Protein AF-A0A3D0M4J5-F1 (afdb_monomer_lite)

Structure (mmCIF, N/CA/C/O backbone):
data_AF-A0A3D0M4J5-F1
#
_entry.id   AF-A0A3D0M4J5-F1
#
loop_
_atom_site.group_PDB
_atom_site.id
_atom_site.type_symbol
_atom_site.label_atom_id
_atom_site.label_alt_id
_atom_site.label_comp_id
_atom_site.label_asym_id
_atom_site.label_entity_id
_atom_site.label_seq_id
_atom_site.pdbx_PDB_ins_code
_atom_site.Cartn_x
_atom_site.Cartn_y
_atom_site.Cartn_z
_atom_site.occupancy
_atom_site.B_iso_or_equiv
_atom_site.auth_seq_id
_atom_site.auth_comp_id
_atom_site.auth_asym_id
_atom_site.auth_atom_id
_atom_site.pdbx_PDB_model_num
ATOM 1 N N . MET A 1 1 ? -31.780 3.449 54.645 1.00 70.44 1 MET A N 1
ATOM 2 C CA . MET A 1 1 ? -31.124 2.351 53.898 1.00 70.44 1 MET A CA 1
ATOM 3 C C . MET A 1 1 ? -30.909 2.710 52.427 1.00 70.44 1 MET A C 1
ATOM 5 O O . MET A 1 1 ? -29.808 2.503 51.944 1.00 70.44 1 MET A O 1
ATOM 9 N N . GLU A 1 2 ? -31.860 3.344 51.733 1.00 70.56 2 GLU A N 1
ATOM 10 C CA . GLU A 1 2 ? -31.690 3.772 50.323 1.00 70.56 2 GLU A CA 1
ATOM 11 C C . GLU A 1 2 ? -30.454 4.658 50.070 1.00 70.56 2 GLU A C 1
ATOM 13 O O . GLU A 1 2 ? -29.661 4.387 49.168 1.00 70.56 2 GLU A O 1
ATOM 18 N N . GLN A 1 3 ? -30.214 5.666 50.918 1.00 73.19 3 GLN A N 1
ATOM 19 C CA . GLN A 1 3 ? -29.005 6.500 50.831 1.00 73.19 3 GLN A CA 1
ATOM 20 C C . GLN A 1 3 ? -27.707 5.705 51.060 1.00 73.19 3 GLN A C 1
ATOM 22 O O . GLN A 1 3 ? -26.684 6.017 50.458 1.00 73.19 3 GLN A O 1
ATOM 27 N N . GLN A 1 4 ? -27.738 4.652 51.885 1.00 70.56 4 GLN A N 1
ATOM 28 C CA . GLN A 1 4 ? -26.578 3.785 52.123 1.00 70.56 4 GLN A CA 1
ATOM 29 C C . GLN A 1 4 ? -26.314 2.854 50.932 1.00 70.56 4 GLN A C 1
ATOM 31 O O . GLN A 1 4 ? -25.158 2.652 50.578 1.00 70.56 4 GLN A O 1
ATOM 36 N N . ILE A 1 5 ? -27.359 2.346 50.268 1.00 69.56 5 ILE A N 1
ATOM 37 C CA . ILE A 1 5 ? -27.236 1.565 49.024 1.00 69.56 5 ILE A CA 1
ATOM 38 C C . ILE A 1 5 ? -26.614 2.427 47.914 1.00 69.56 5 ILE A C 1
ATOM 40 O O . ILE A 1 5 ? -25.693 1.985 47.227 1.00 69.56 5 ILE A O 1
ATOM 44 N N . SER A 1 6 ? -27.067 3.678 47.781 1.00 67.25 6 SER A N 1
ATOM 45 C CA . SER A 1 6 ? -26.496 4.659 46.848 1.00 67.25 6 SER A CA 1
ATOM 46 C C . SER A 1 6 ? -25.023 4.967 47.153 1.00 67.25 6 SER A C 1
ATOM 48 O O . SER A 1 6 ? -24.182 4.924 46.257 1.00 67.25 6 SER A O 1
ATOM 50 N N . ALA A 1 7 ? -24.677 5.199 48.424 1.00 68.25 7 ALA A N 1
ATOM 51 C CA . ALA A 1 7 ? -23.302 5.483 48.839 1.00 68.25 7 ALA A CA 1
ATOM 52 C C . ALA A 1 7 ? -22.344 4.301 48.606 1.00 68.25 7 ALA A C 1
ATOM 54 O O . ALA A 1 7 ? -21.199 4.510 48.215 1.00 68.25 7 ALA A O 1
ATOM 55 N N . VAL A 1 8 ? -22.812 3.065 48.808 1.00 69.88 8 VAL A N 1
ATOM 56 C CA . VAL A 1 8 ? -22.036 1.846 48.532 1.00 69.88 8 VAL A CA 1
ATOM 57 C C . VAL A 1 8 ? -21.780 1.699 47.027 1.00 69.88 8 VAL A C 1
ATOM 59 O O . VAL A 1 8 ? -20.654 1.417 46.633 1.00 69.88 8 VAL A O 1
ATOM 62 N N . ARG A 1 9 ? -22.779 1.969 46.174 1.00 67.69 9 ARG A N 1
ATOM 63 C CA . ARG A 1 9 ? -22.641 1.897 44.705 1.00 67.69 9 ARG A CA 1
ATOM 64 C C . ARG A 1 9 ? -21.803 3.025 44.094 1.00 67.69 9 ARG A C 1
ATOM 66 O O . ARG A 1 9 ? -21.153 2.805 43.081 1.00 67.69 9 ARG A O 1
ATOM 73 N N . ASN A 1 10 ? -21.771 4.205 44.708 1.00 63.09 10 ASN A N 1
ATOM 74 C CA . ASN A 1 10 ? -20.978 5.353 44.245 1.00 63.09 10 ASN A CA 1
ATOM 75 C C . ASN A 1 10 ? -19.526 5.340 44.764 1.00 63.09 10 ASN A C 1
ATOM 77 O O . ASN A 1 10 ? -18.916 6.395 44.934 1.00 63.09 10 ASN A O 1
ATOM 81 N N . GLY A 1 11 ? -18.971 4.160 45.060 1.00 72.19 11 GLY A N 1
ATOM 82 C CA . GLY A 1 11 ? -17.676 4.015 45.716 1.00 72.19 11 GLY A CA 1
ATOM 83 C C . GLY A 1 11 ? -16.543 4.722 44.965 1.00 72.19 11 GLY A C 1
ATOM 84 O O . GLY A 1 11 ? -16.129 4.285 43.893 1.00 72.19 11 GLY A O 1
ATOM 85 N N . GLN A 1 12 ? -15.988 5.775 45.573 1.00 78.25 12 GLN A N 1
ATOM 86 C CA . GLN A 1 12 ? -14.838 6.533 45.060 1.00 78.25 12 GLN A CA 1
ATOM 87 C C . GLN A 1 12 ? -13.644 5.621 44.714 1.00 78.25 12 GLN A C 1
ATOM 89 O O . GLN A 1 12 ? -12.984 5.826 43.702 1.00 78.25 12 GLN A O 1
ATOM 94 N N . ALA A 1 13 ? -13.452 4.540 45.478 1.00 81.56 13 ALA A N 1
ATOM 95 C CA . ALA A 1 13 ? -12.432 3.524 45.219 1.00 81.56 13 ALA A CA 1
ATOM 96 C C . ALA A 1 13 ? -12.616 2.784 43.878 1.00 81.56 13 ALA A C 1
ATOM 98 O O . ALA A 1 13 ? -11.633 2.462 43.214 1.00 81.56 13 ALA A O 1
ATOM 99 N N . GLU A 1 14 ? -13.856 2.523 43.449 1.00 85.38 14 GLU A N 1
ATOM 100 C CA . GLU A 1 14 ? -14.119 1.888 42.154 1.00 85.38 14 GLU A CA 1
ATOM 101 C C . GLU A 1 14 ? -13.809 2.853 41.002 1.00 85.38 14 GLU A C 1
ATOM 103 O O . GLU A 1 14 ? -13.177 2.476 40.013 1.00 85.38 14 GLU A O 1
ATOM 108 N N . ALA A 1 15 ? -14.209 4.119 41.155 1.00 86.19 15 ALA A N 1
ATOM 109 C CA . ALA A 1 15 ? -13.909 5.174 40.193 1.00 86.19 15 ALA A CA 1
ATOM 110 C C . ALA A 1 15 ? -12.394 5.404 40.049 1.00 86.19 15 ALA A C 1
ATOM 112 O O . ALA A 1 15 ? -11.898 5.521 38.927 1.00 86.19 15 ALA A O 1
ATOM 113 N N . ASP A 1 16 ? -11.649 5.392 41.157 1.00 88.50 16 ASP A N 1
ATOM 114 C CA . ASP A 1 16 ? -10.190 5.524 41.157 1.00 88.50 16 ASP A CA 1
ATOM 115 C C . ASP A 1 16 ? -9.499 4.355 40.443 1.00 88.50 16 ASP A C 1
ATOM 117 O O . ASP A 1 16 ? -8.592 4.579 39.641 1.00 88.50 16 ASP A O 1
ATOM 121 N N . LEU A 1 17 ? -9.946 3.114 40.659 1.00 91.81 17 LEU A N 1
ATOM 122 C CA . LEU A 1 17 ? -9.403 1.942 39.959 1.00 91.81 17 LEU A CA 1
ATOM 123 C C . LEU A 1 17 ? -9.722 1.965 38.461 1.00 91.81 17 LEU A C 1
ATOM 125 O O . LEU A 1 17 ? -8.854 1.663 37.643 1.00 91.81 17 LEU A O 1
ATOM 129 N N . ARG A 1 18 ? -10.938 2.375 38.076 1.00 91.62 18 ARG A N 1
ATOM 130 C CA . ARG A 1 18 ? -11.301 2.582 36.663 1.00 91.62 18 ARG A CA 1
ATOM 131 C C . ARG A 1 18 ? -10.425 3.657 36.017 1.00 91.62 18 ARG A C 1
ATOM 133 O O . ARG A 1 18 ? -9.980 3.474 34.887 1.00 91.62 18 ARG A O 1
ATOM 140 N N . ARG A 1 19 ? -10.130 4.746 36.736 1.00 94.25 19 ARG A N 1
ATOM 141 C CA . ARG A 1 19 ? -9.206 5.790 36.273 1.00 94.25 19 ARG A CA 1
ATOM 142 C C . ARG A 1 19 ? -7.787 5.248 36.090 1.00 94.25 19 ARG A C 1
ATOM 144 O O . ARG A 1 19 ? -7.207 5.466 35.033 1.00 94.25 19 ARG A O 1
ATOM 151 N N . GLN A 1 20 ? -7.267 4.489 37.056 1.00 95.19 20 GLN A N 1
ATOM 152 C CA . GLN A 1 20 ? -5.948 3.850 36.953 1.00 95.19 20 GLN A CA 1
ATOM 153 C C . GLN A 1 20 ? -5.857 2.876 35.769 1.00 95.19 20 GLN A C 1
ATOM 155 O O . GLN A 1 20 ? -4.845 2.854 35.075 1.00 95.19 20 GLN A O 1
ATOM 160 N N . ILE A 1 21 ? -6.912 2.098 35.498 1.00 96.00 21 ILE A N 1
ATOM 161 C CA . ILE A 1 21 ? -6.985 1.231 34.311 1.00 96.00 21 ILE A CA 1
ATOM 162 C C . ILE A 1 21 ? -6.838 2.061 33.034 1.00 96.00 21 ILE A C 1
ATOM 164 O O . ILE A 1 21 ? -5.998 1.733 32.198 1.00 96.00 21 ILE A O 1
ATOM 168 N N . SER A 1 22 ? -7.604 3.147 32.903 1.00 95.81 22 SER A N 1
ATOM 169 C CA . SER A 1 22 ? -7.523 4.042 31.744 1.00 95.81 22 SER A CA 1
ATOM 170 C C . SER A 1 22 ? -6.139 4.684 31.599 1.00 95.81 22 SER A C 1
ATOM 172 O O . SER A 1 22 ? -5.614 4.765 30.491 1.00 95.81 22 SER A O 1
ATOM 174 N N . GLU A 1 23 ? -5.517 5.102 32.705 1.00 96.75 23 GLU A N 1
ATOM 175 C CA . GLU A 1 23 ? -4.159 5.662 32.714 1.00 96.75 23 GLU A CA 1
ATOM 176 C C . GLU A 1 23 ? -3.111 4.632 32.258 1.00 96.75 23 GLU A C 1
ATOM 178 O O . GLU A 1 23 ? -2.263 4.947 31.425 1.00 96.75 23 GLU A O 1
ATOM 183 N N . ILE A 1 24 ? -3.183 3.385 32.736 1.00 96.31 24 ILE A N 1
ATOM 184 C CA . ILE A 1 24 ? -2.268 2.313 32.308 1.00 96.31 24 ILE A CA 1
ATOM 185 C C . ILE A 1 24 ? -2.499 1.954 30.834 1.00 96.31 24 ILE A C 1
ATOM 187 O O . ILE A 1 24 ? -1.541 1.728 30.098 1.00 96.31 24 ILE A O 1
ATOM 191 N N . GLN A 1 25 ? -3.750 1.926 30.370 1.00 96.25 25 GLN A N 1
ATOM 192 C CA . GLN A 1 25 ? -4.063 1.694 28.956 1.00 96.25 25 GLN A CA 1
ATOM 193 C C . GLN A 1 25 ? -3.489 2.794 28.057 1.00 96.25 25 GLN A C 1
ATOM 195 O O . GLN A 1 25 ? -2.938 2.484 27.000 1.00 96.25 25 GLN A O 1
ATOM 200 N N . ALA A 1 26 ? -3.560 4.057 28.490 1.00 96.62 26 ALA A N 1
ATOM 201 C CA . ALA A 1 26 ? -2.911 5.165 27.798 1.00 96.62 26 ALA A CA 1
ATOM 202 C C . ALA A 1 26 ? -1.383 4.989 27.767 1.00 96.62 26 ALA A C 1
ATOM 204 O O . ALA A 1 26 ? -0.787 5.084 26.700 1.00 96.62 26 ALA A O 1
ATOM 205 N N . GLN A 1 27 ? -0.760 4.607 28.888 1.00 96.69 27 GLN A N 1
ATOM 206 C CA . GLN A 1 27 ? 0.680 4.311 28.937 1.00 96.69 27 GLN A CA 1
ATOM 207 C C . GLN A 1 27 ? 1.086 3.181 27.980 1.00 96.69 27 GLN A C 1
ATOM 209 O O . GLN A 1 27 ? 2.114 3.281 27.317 1.00 96.69 27 GLN A O 1
ATOM 214 N N . ILE A 1 28 ? 0.285 2.114 27.876 1.00 95.75 28 ILE A N 1
ATOM 215 C CA . ILE A 1 28 ? 0.520 1.024 26.914 1.00 95.75 28 ILE A CA 1
ATOM 216 C C . ILE A 1 28 ? 0.442 1.549 25.476 1.00 95.75 28 ILE A C 1
ATOM 218 O O . ILE A 1 28 ? 1.273 1.181 24.644 1.00 95.75 28 ILE A O 1
ATOM 222 N N . ALA A 1 29 ? -0.541 2.401 25.172 1.00 94.44 29 ALA A N 1
ATOM 223 C CA . ALA A 1 29 ? -0.691 2.996 23.849 1.00 94.44 29 ALA A CA 1
ATOM 224 C C . ALA A 1 29 ? 0.493 3.911 23.492 1.00 94.44 29 ALA A C 1
ATOM 226 O O . ALA A 1 29 ? 1.045 3.787 22.396 1.00 94.44 29 ALA A O 1
ATOM 227 N N . ASP A 1 30 ? 0.924 4.762 24.424 1.00 96.00 30 ASP A N 1
ATOM 228 C CA . ASP A 1 30 ? 2.064 5.666 24.248 1.00 96.00 30 ASP A CA 1
ATOM 229 C C . ASP A 1 30 ? 3.373 4.889 24.063 1.00 96.00 30 ASP A C 1
ATOM 231 O O . ASP A 1 30 ? 4.108 5.136 23.104 1.00 96.00 30 ASP A O 1
ATOM 235 N N . ALA A 1 31 ? 3.630 3.884 24.907 1.00 94.62 31 ALA A N 1
ATOM 236 C CA . ALA A 1 31 ? 4.805 3.020 24.795 1.00 94.62 31 ALA A CA 1
ATOM 237 C C . ALA A 1 31 ? 4.826 2.262 23.457 1.00 94.62 31 ALA A C 1
ATOM 239 O O . ALA A 1 31 ? 5.860 2.181 22.792 1.00 94.62 31 ALA A O 1
ATOM 240 N N . ARG A 1 32 ? 3.669 1.771 22.991 1.00 93.94 32 ARG A N 1
ATOM 241 C CA . ARG A 1 32 ? 3.544 1.133 21.672 1.00 93.94 32 ARG A CA 1
ATOM 242 C C . ARG A 1 32 ? 3.849 2.107 20.534 1.00 93.94 32 ARG A C 1
ATOM 244 O O . ARG A 1 32 ? 4.535 1.737 19.574 1.00 93.94 32 ARG A O 1
ATOM 251 N N . ALA A 1 33 ? 3.329 3.330 20.616 1.00 91.81 33 ALA A N 1
ATOM 252 C CA . ALA A 1 33 ? 3.568 4.364 19.618 1.00 91.81 33 ALA A CA 1
ATOM 253 C C . ALA A 1 33 ? 5.052 4.752 19.573 1.00 91.81 33 ALA A C 1
ATOM 255 O O . ALA A 1 33 ? 5.632 4.844 18.489 1.00 91.81 33 ALA A O 1
ATOM 256 N N . GLU A 1 34 ? 5.694 4.907 20.730 1.00 91.44 34 GLU A N 1
ATOM 257 C CA . GLU A 1 34 ? 7.121 5.200 20.821 1.00 91.44 34 GLU A CA 1
ATOM 258 C C . GLU A 1 34 ? 7.985 4.042 20.304 1.00 91.44 34 GLU A C 1
ATOM 260 O O . GLU A 1 34 ? 8.905 4.276 19.516 1.00 91.44 34 GLU A O 1
ATOM 265 N N . TYR A 1 35 ? 7.661 2.799 20.668 1.00 89.94 35 TYR A N 1
ATOM 266 C CA . TYR A 1 35 ? 8.334 1.602 20.163 1.00 89.94 35 TYR A CA 1
ATOM 267 C C . TYR A 1 35 ? 8.294 1.544 18.634 1.00 89.94 35 TYR A C 1
ATOM 269 O O . TYR A 1 35 ? 9.331 1.421 17.980 1.00 89.94 35 TYR A O 1
ATOM 277 N N . THR A 1 36 ? 7.100 1.736 18.065 1.00 87.00 36 THR A N 1
ATOM 278 C CA . THR A 1 36 ? 6.882 1.760 16.612 1.00 87.00 36 THR A CA 1
ATOM 279 C C . THR A 1 36 ? 7.628 2.924 15.959 1.00 87.00 36 THR A C 1
ATOM 281 O O . THR A 1 36 ? 8.231 2.787 14.896 1.00 87.00 36 THR A O 1
ATOM 284 N N . ARG A 1 37 ? 7.637 4.100 16.593 1.00 85.81 37 ARG A N 1
ATOM 285 C CA . ARG A 1 37 ? 8.374 5.254 16.078 1.00 85.81 37 ARG A CA 1
ATOM 286 C C . ARG A 1 37 ? 9.872 4.980 16.055 1.00 85.81 37 ARG A C 1
ATOM 288 O O . ARG A 1 37 ? 10.503 5.277 15.046 1.00 85.81 37 ARG A O 1
ATOM 295 N N . ARG A 1 38 ? 10.446 4.415 17.119 1.00 83.69 38 ARG A N 1
ATOM 296 C CA . ARG A 1 38 ? 11.878 4.079 17.187 1.00 83.69 38 ARG A CA 1
ATOM 297 C C . ARG A 1 38 ? 12.248 3.027 16.142 1.00 83.69 38 ARG A C 1
ATOM 299 O O . ARG A 1 38 ? 13.237 3.217 15.438 1.00 83.69 38 ARG A O 1
ATOM 306 N N . SER A 1 39 ? 11.424 1.988 15.975 1.00 79.94 39 SER A N 1
ATOM 307 C CA . SER A 1 39 ? 11.645 0.963 14.949 1.00 79.94 39 SER A CA 1
ATOM 308 C C . SER A 1 39 ? 11.608 1.526 13.533 1.00 79.94 39 SER A C 1
ATOM 310 O O . SER A 1 39 ? 12.477 1.230 12.720 1.00 79.94 39 SER A O 1
ATOM 312 N N . THR A 1 40 ? 10.621 2.371 13.240 1.00 79.00 40 THR A N 1
ATOM 313 C CA . THR A 1 40 ? 10.422 2.914 11.893 1.00 79.00 40 THR A CA 1
ATOM 314 C C . THR A 1 40 ? 11.427 4.025 11.588 1.00 79.00 40 THR A C 1
ATOM 316 O O . THR A 1 40 ? 11.971 4.077 10.492 1.00 79.00 40 THR A O 1
ATOM 319 N N . THR A 1 41 ? 11.769 4.868 12.570 1.00 79.19 41 THR A N 1
ATOM 320 C CA . THR A 1 41 ? 12.759 5.949 12.398 1.00 79.19 41 THR A CA 1
ATOM 321 C C . THR A 1 41 ? 14.140 5.401 12.043 1.00 79.19 41 THR A C 1
ATOM 323 O O . THR A 1 41 ? 14.816 5.997 11.208 1.00 79.19 41 THR A O 1
ATOM 326 N N . GLY A 1 42 ? 14.533 4.252 12.609 1.00 75.38 42 GLY A N 1
ATOM 327 C CA . GLY A 1 42 ? 15.786 3.580 12.250 1.00 75.38 42 GLY A CA 1
ATOM 328 C C . GLY A 1 42 ? 15.842 3.139 10.783 1.00 75.38 42 GLY A C 1
ATOM 329 O O . GLY A 1 42 ? 16.897 3.215 10.161 1.00 75.38 42 GLY A O 1
ATOM 330 N N . ASN A 1 43 ? 14.696 2.766 10.206 1.00 86.56 43 ASN A N 1
ATOM 331 C CA . ASN A 1 43 ? 14.607 2.284 8.827 1.00 86.56 43 ASN A CA 1
ATOM 332 C C . ASN A 1 43 ? 14.286 3.389 7.809 1.00 86.56 43 ASN A C 1
ATOM 334 O O . ASN A 1 43 ? 14.550 3.201 6.628 1.00 86.56 43 ASN A O 1
ATOM 338 N N . ASN A 1 44 ? 13.757 4.547 8.225 1.00 86.19 44 ASN A N 1
ATOM 339 C CA . ASN A 1 44 ? 13.339 5.618 7.308 1.00 86.19 44 ASN A CA 1
ATOM 340 C C . ASN A 1 44 ? 14.460 6.087 6.368 1.00 86.19 44 ASN A C 1
ATOM 342 O O . ASN A 1 44 ? 14.218 6.295 5.181 1.00 86.19 44 ASN A O 1
ATOM 346 N N . GLY A 1 45 ? 15.682 6.254 6.886 1.00 87.94 45 GLY A N 1
ATOM 347 C CA . GLY A 1 45 ? 16.834 6.643 6.065 1.00 87.94 45 GLY A CA 1
ATOM 348 C C . GLY A 1 45 ? 17.206 5.565 5.045 1.00 87.94 45 GLY A C 1
ATOM 349 O O . GLY A 1 45 ? 17.420 5.870 3.874 1.00 87.94 45 GLY A O 1
ATOM 350 N N . ILE A 1 46 ? 17.194 4.304 5.485 1.00 90.06 46 ILE A N 1
ATOM 351 C CA . ILE A 1 46 ? 17.483 3.126 4.659 1.00 90.06 46 ILE A CA 1
ATOM 352 C C . ILE A 1 46 ? 16.433 2.982 3.549 1.00 90.06 46 ILE A C 1
ATOM 354 O O . ILE A 1 46 ? 16.786 2.773 2.394 1.00 90.06 46 ILE A O 1
ATOM 358 N N . GLU A 1 47 ? 15.148 3.155 3.863 1.00 90.62 47 GLU A N 1
ATOM 359 C CA . GLU A 1 47 ? 14.055 3.087 2.885 1.00 90.62 47 GLU A CA 1
ATOM 360 C C . GLU A 1 47 ? 14.093 4.242 1.877 1.00 90.62 47 GLU A C 1
ATOM 362 O O . GLU A 1 47 ? 13.847 4.030 0.689 1.00 90.62 47 GLU A O 1
ATOM 367 N N . ALA A 1 48 ? 14.445 5.458 2.309 1.00 92.81 48 ALA A N 1
ATOM 368 C CA . ALA A 1 48 ? 14.606 6.599 1.408 1.00 92.81 48 ALA A CA 1
ATOM 369 C C . ALA A 1 48 ? 15.772 6.393 0.422 1.00 92.81 48 ALA A C 1
ATOM 371 O O . ALA A 1 48 ? 15.644 6.658 -0.780 1.00 92.81 48 ALA A O 1
ATOM 372 N N . GLU A 1 49 ? 16.902 5.873 0.904 1.00 94.31 49 GLU A N 1
ATOM 373 C CA . GLU A 1 49 ? 18.034 5.526 0.046 1.00 94.31 49 GLU A CA 1
ATOM 374 C C . GLU A 1 49 ? 17.694 4.335 -0.871 1.00 94.31 49 GLU A C 1
ATOM 376 O O . GLU A 1 49 ? 17.975 4.385 -2.071 1.00 94.31 49 GLU A O 1
ATOM 381 N N . ALA A 1 50 ? 16.984 3.319 -0.370 1.00 95.12 50 ALA A N 1
ATOM 382 C CA . ALA A 1 50 ? 16.511 2.191 -1.171 1.00 95.12 50 ALA A CA 1
ATOM 383 C C . ALA A 1 50 ? 15.545 2.638 -2.278 1.00 95.12 50 ALA A C 1
ATOM 385 O O . ALA A 1 50 ? 15.640 2.160 -3.407 1.00 95.12 50 ALA A O 1
ATOM 386 N N . ALA A 1 51 ? 14.643 3.584 -1.999 1.00 95.62 51 ALA A N 1
ATOM 387 C CA . ALA A 1 51 ? 13.767 4.180 -3.006 1.00 95.62 51 ALA A CA 1
ATOM 388 C C . ALA A 1 51 ? 14.564 4.909 -4.100 1.00 95.62 51 ALA A C 1
ATOM 390 O O . ALA A 1 51 ? 14.272 4.751 -5.286 1.00 95.62 51 ALA A O 1
ATOM 391 N N . THR A 1 52 ? 15.616 5.637 -3.715 1.00 96.94 52 THR A N 1
ATOM 392 C CA . THR A 1 52 ? 16.517 6.312 -4.661 1.00 96.94 52 THR A CA 1
ATOM 393 C C . THR A 1 52 ? 17.257 5.304 -5.544 1.00 96.94 52 THR A C 1
ATOM 395 O O . THR A 1 52 ? 17.300 5.466 -6.764 1.00 96.94 52 THR A O 1
ATOM 398 N N . LEU A 1 53 ? 17.787 4.224 -4.959 1.00 97.25 53 LEU A N 1
ATOM 399 C CA . LEU A 1 53 ? 18.442 3.149 -5.711 1.00 97.25 53 LEU A CA 1
ATOM 400 C C . LEU A 1 53 ? 17.468 2.437 -6.657 1.00 97.25 53 LEU A C 1
ATOM 402 O O . LEU A 1 53 ? 17.825 2.175 -7.801 1.00 97.25 53 LEU A O 1
ATOM 406 N N . ARG A 1 54 ? 16.227 2.170 -6.230 1.00 97.44 54 ARG A N 1
ATOM 407 C CA . ARG A 1 54 ? 15.182 1.579 -7.088 1.00 97.44 54 ARG A CA 1
ATOM 408 C C . ARG A 1 54 ? 14.873 2.466 -8.297 1.00 97.44 54 ARG A C 1
ATOM 410 O O . ARG A 1 54 ? 14.768 1.945 -9.405 1.00 97.44 54 ARG A O 1
ATOM 417 N N . ALA A 1 55 ? 14.775 3.783 -8.105 1.00 97.50 55 ALA A N 1
ATOM 418 C CA . ALA A 1 55 ? 14.580 4.729 -9.204 1.00 97.50 55 ALA A CA 1
ATOM 419 C C . ALA A 1 55 ? 15.759 4.693 -10.192 1.00 97.50 55 ALA A C 1
ATOM 421 O O . ALA A 1 55 ? 15.549 4.531 -11.391 1.00 97.50 55 ALA A O 1
ATOM 422 N N . GLN A 1 56 ? 16.997 4.724 -9.686 1.00 97.31 56 GLN A N 1
ATOM 423 C CA . GLN A 1 56 ? 18.193 4.606 -10.525 1.00 97.31 56 GLN A CA 1
ATOM 424 C C . GLN A 1 56 ? 18.226 3.279 -11.295 1.00 97.31 56 GLN A C 1
ATOM 426 O O . GLN A 1 56 ? 18.481 3.277 -12.495 1.00 97.31 56 GLN A O 1
ATOM 431 N N . ILE A 1 57 ? 17.932 2.149 -10.646 1.00 98.12 57 ILE A N 1
ATOM 432 C CA . ILE A 1 57 ? 17.862 0.837 -11.310 1.00 98.12 57 ILE A CA 1
ATOM 433 C C . ILE A 1 57 ? 16.843 0.871 -12.450 1.00 98.12 57 ILE A C 1
ATOM 435 O O . ILE A 1 57 ? 17.146 0.391 -13.539 1.00 98.12 57 ILE A O 1
ATOM 439 N N . ASN A 1 58 ? 15.667 1.458 -12.225 1.00 97.62 58 ASN A N 1
ATOM 440 C CA . ASN A 1 58 ? 14.629 1.560 -13.246 1.00 97.62 58 ASN A CA 1
ATOM 441 C C . ASN A 1 58 ? 15.066 2.414 -14.449 1.00 97.62 58 ASN A C 1
ATOM 443 O O . ASN A 1 58 ? 14.830 2.026 -15.596 1.00 97.62 58 ASN A O 1
ATOM 447 N N . ASP A 1 59 ? 15.748 3.534 -14.206 1.00 95.75 59 ASP A N 1
ATOM 448 C CA . ASP A 1 59 ? 16.273 4.402 -15.265 1.00 95.75 59 ASP A CA 1
ATOM 449 C C . ASP A 1 59 ? 17.348 3.687 -16.097 1.00 95.75 59 ASP A C 1
ATOM 451 O O . ASP A 1 59 ? 17.305 3.699 -17.331 1.00 95.75 59 ASP A O 1
ATOM 455 N N . TYR A 1 60 ? 18.290 3.003 -15.436 1.00 96.12 60 TYR A N 1
ATOM 456 C CA . TYR A 1 60 ? 19.323 2.218 -16.115 1.00 96.12 60 TYR A CA 1
ATOM 457 C C . TYR A 1 60 ? 18.727 1.037 -16.887 1.00 96.12 60 TYR A C 1
ATOM 459 O O . TYR A 1 60 ? 19.120 0.816 -18.032 1.00 96.12 60 TYR A O 1
ATOM 467 N N . ALA A 1 61 ? 17.763 0.318 -16.304 1.00 97.19 61 ALA A N 1
ATOM 468 C CA . ALA A 1 61 ? 17.078 -0.799 -16.951 1.00 97.19 61 ALA A CA 1
ATOM 469 C C . ALA A 1 61 ? 16.354 -0.336 -18.218 1.00 97.19 61 ALA A C 1
ATOM 471 O O . ALA A 1 61 ? 16.555 -0.903 -19.290 1.00 97.19 61 ALA A O 1
ATOM 472 N N . SER A 1 62 ? 15.598 0.761 -18.120 1.00 96.75 62 SER A N 1
ATOM 473 C CA . SER A 1 62 ? 14.908 1.371 -19.261 1.00 96.75 62 SER A CA 1
ATOM 474 C C . SER A 1 62 ? 15.894 1.818 -20.348 1.00 96.75 62 SER A C 1
ATOM 476 O O . SER A 1 62 ? 15.643 1.636 -21.540 1.00 96.75 62 SER A O 1
ATOM 478 N N . GLY A 1 63 ? 17.048 2.365 -19.951 1.00 95.88 63 GLY A N 1
ATOM 479 C CA . GLY A 1 63 ? 18.121 2.755 -20.866 1.00 95.88 63 GLY A CA 1
ATOM 480 C C . GLY A 1 63 ? 18.813 1.575 -21.559 1.00 95.88 63 GLY A C 1
ATOM 481 O O . GLY A 1 63 ? 19.192 1.700 -22.728 1.00 95.88 63 GLY A O 1
ATOM 482 N N . CYS A 1 64 ? 18.981 0.440 -20.874 1.00 97.06 64 CYS A N 1
ATOM 483 C CA . CYS A 1 64 ? 19.456 -0.806 -21.481 1.00 97.06 64 CYS A CA 1
ATOM 484 C C . CYS A 1 64 ? 18.440 -1.333 -22.497 1.00 97.06 64 CYS A C 1
ATOM 486 O O . CYS A 1 64 ? 18.795 -1.541 -23.656 1.00 97.06 64 CYS A O 1
ATOM 488 N N . ASP A 1 65 ? 17.174 -1.443 -22.092 1.00 97.50 65 ASP A N 1
ATOM 489 C CA . ASP A 1 65 ? 16.078 -1.924 -22.933 1.00 97.50 65 ASP A CA 1
ATOM 490 C C . ASP A 1 65 ? 15.938 -1.099 -24.217 1.00 97.50 65 ASP A C 1
ATOM 492 O O . ASP A 1 65 ? 15.815 -1.652 -25.311 1.00 97.50 65 ASP A O 1
ATOM 496 N N . TYR A 1 66 ? 16.001 0.231 -24.108 1.00 96.75 66 TYR A N 1
ATOM 497 C CA . TYR A 1 66 ? 15.938 1.117 -25.268 1.00 96.75 66 TYR A CA 1
ATOM 498 C C . TYR A 1 66 ? 17.131 0.922 -26.216 1.00 96.75 66 TYR A C 1
ATOM 500 O O . TYR A 1 66 ? 16.960 0.856 -27.437 1.00 96.75 66 TYR A O 1
ATOM 508 N N . ALA A 1 67 ? 18.346 0.801 -25.676 1.00 97.31 67 ALA A N 1
ATOM 509 C CA . ALA A 1 67 ? 19.534 0.579 -26.491 1.00 97.31 67 ALA A CA 1
ATOM 510 C C . ALA A 1 67 ? 19.483 -0.775 -27.223 1.00 97.31 67 ALA A C 1
ATOM 512 O O . ALA A 1 67 ? 19.767 -0.827 -28.421 1.00 97.31 67 ALA A O 1
ATOM 513 N N . GLU A 1 68 ? 19.068 -1.840 -26.534 1.00 96.81 68 GLU A N 1
ATOM 514 C CA . GLU A 1 68 ? 18.969 -3.199 -27.082 1.00 96.81 68 GLU A CA 1
ATOM 515 C C . GLU A 1 68 ? 17.854 -3.350 -28.113 1.00 96.81 68 GLU A C 1
ATOM 517 O O . GLU A 1 68 ? 18.059 -3.971 -29.154 1.00 96.81 68 GLU A O 1
ATOM 522 N N . LYS A 1 69 ? 16.674 -2.783 -27.844 1.00 97.44 69 LYS A N 1
ATOM 523 C CA . LYS A 1 69 ? 15.483 -3.005 -28.676 1.00 97.44 69 LYS A CA 1
ATOM 524 C C . LYS A 1 69 ? 15.332 -1.987 -29.802 1.00 97.44 69 LYS A C 1
ATOM 526 O O . LYS A 1 69 ? 14.708 -2.308 -30.809 1.00 97.44 69 LYS A O 1
ATOM 531 N N . ALA A 1 70 ? 15.876 -0.776 -29.658 1.00 97.19 70 ALA A N 1
ATOM 532 C CA . ALA A 1 70 ? 15.684 0.299 -30.635 1.00 97.19 70 ALA A CA 1
ATOM 533 C C . ALA A 1 70 ? 16.988 0.759 -31.299 1.00 97.19 70 ALA A C 1
ATOM 535 O O . ALA A 1 70 ? 17.070 0.796 -32.528 1.00 97.19 70 ALA A O 1
ATOM 536 N N . VAL A 1 71 ? 18.009 1.122 -30.517 1.00 97.94 71 VAL A N 1
ATOM 537 C CA . VAL A 1 71 ? 19.204 1.798 -31.057 1.00 97.94 71 VAL A CA 1
ATOM 538 C C . VAL A 1 71 ? 20.109 0.834 -31.823 1.00 97.94 71 VAL A C 1
ATOM 540 O O . VAL A 1 71 ? 20.430 1.090 -32.985 1.00 97.94 71 VAL A O 1
ATOM 543 N N . ILE A 1 72 ? 20.493 -0.284 -31.202 1.00 98.12 72 ILE A N 1
ATOM 544 C CA . ILE A 1 72 ? 21.389 -1.278 -31.808 1.00 98.12 72 ILE A CA 1
ATOM 545 C C . ILE A 1 72 ? 20.779 -1.880 -33.087 1.00 98.12 72 ILE A C 1
ATOM 547 O O . ILE A 1 72 ? 21.445 -1.806 -34.122 1.00 98.12 72 ILE A O 1
ATOM 551 N N . PRO A 1 73 ? 19.518 -2.366 -33.098 1.00 98.38 73 PRO A N 1
ATOM 552 C CA . PRO A 1 73 ? 18.917 -2.931 -34.307 1.00 98.38 73 PRO A CA 1
ATOM 553 C C . PRO A 1 73 ? 18.804 -1.915 -35.446 1.00 98.38 73 PRO A C 1
ATOM 555 O O . PRO A 1 73 ? 19.002 -2.256 -36.612 1.00 98.38 73 PRO A O 1
ATOM 558 N N . ARG A 1 74 ? 18.528 -0.642 -35.128 1.00 98.19 74 ARG A N 1
ATOM 559 C CA . ARG A 1 74 ? 18.486 0.434 -36.127 1.00 98.19 74 ARG A CA 1
ATOM 560 C C . ARG A 1 74 ? 19.851 0.651 -36.778 1.00 98.19 74 ARG A C 1
ATOM 562 O O . ARG A 1 74 ? 19.917 0.785 -38.000 1.00 98.19 74 ARG A O 1
ATOM 569 N N . LEU A 1 75 ? 20.920 0.702 -35.983 1.00 98.25 75 LEU A N 1
ATOM 570 C CA . LEU A 1 75 ? 22.285 0.860 -36.489 1.00 98.25 75 LEU A CA 1
ATOM 571 C C . LEU A 1 75 ? 22.713 -0.355 -37.319 1.00 98.25 75 LEU A C 1
ATOM 573 O O . LEU A 1 75 ? 23.270 -0.184 -38.399 1.00 98.25 75 LEU A O 1
ATOM 577 N N . GLU A 1 76 ? 22.397 -1.571 -36.870 1.00 98.12 76 GLU A N 1
ATOM 578 C CA . GLU A 1 76 ? 22.685 -2.808 -37.607 1.00 98.12 76 GLU A CA 1
ATOM 579 C C . GLU A 1 76 ? 21.943 -2.859 -38.951 1.00 98.12 76 GLU A C 1
ATOM 581 O O . GLU A 1 76 ? 22.546 -3.166 -39.983 1.00 98.12 76 GLU A O 1
ATOM 586 N N . ALA A 1 77 ? 20.667 -2.462 -38.981 1.00 98.31 77 ALA A N 1
ATOM 587 C CA . ALA A 1 77 ? 19.900 -2.350 -40.219 1.00 98.31 77 ALA A CA 1
ATOM 588 C C . ALA A 1 77 ? 20.474 -1.282 -41.166 1.00 98.31 77 ALA A C 1
ATOM 590 O O . ALA A 1 77 ? 20.545 -1.504 -42.375 1.00 98.31 77 ALA A O 1
ATOM 591 N N . GLN A 1 78 ? 20.911 -0.134 -40.637 1.00 98.00 78 GLN A N 1
ATOM 592 C CA . GLN A 1 78 ? 21.563 0.912 -41.429 1.00 98.00 78 GLN A CA 1
ATOM 593 C C . GLN A 1 78 ? 22.881 0.415 -42.036 1.00 98.00 78 GLN A C 1
ATOM 595 O O . GLN A 1 78 ? 23.108 0.600 -43.228 1.00 98.00 78 GLN A O 1
ATOM 600 N N . ILE A 1 79 ? 23.715 -0.263 -41.246 1.00 98.50 79 ILE A N 1
ATOM 601 C CA . ILE A 1 79 ? 24.971 -0.871 -41.705 1.00 98.50 79 ILE A CA 1
ATOM 602 C C . ILE A 1 79 ? 24.706 -1.898 -42.811 1.00 98.50 79 ILE A C 1
ATOM 604 O O . ILE A 1 79 ? 25.385 -1.889 -43.835 1.00 98.50 79 ILE A O 1
ATOM 608 N N . SER A 1 80 ? 23.698 -2.758 -42.644 1.00 98.38 80 SER A N 1
ATOM 609 C CA . SER A 1 80 ? 23.312 -3.749 -43.657 1.00 98.38 80 SER A CA 1
ATOM 610 C C . SER A 1 80 ? 22.888 -3.098 -44.981 1.00 98.38 80 SER A C 1
ATOM 612 O O . SER A 1 80 ? 23.344 -3.525 -46.046 1.00 98.38 80 SER A O 1
ATOM 614 N N . ARG A 1 81 ? 22.088 -2.024 -44.927 1.00 98.25 81 ARG A N 1
ATOM 615 C CA . ARG A 1 81 ? 21.690 -1.254 -46.117 1.00 98.25 81 ARG A CA 1
ATOM 616 C C . ARG A 1 81 ? 22.890 -0.607 -46.802 1.00 98.25 81 ARG A C 1
ATOM 618 O O . ARG A 1 81 ? 23.084 -0.825 -47.987 1.00 98.25 81 ARG A O 1
ATOM 625 N N . LEU A 1 82 ? 23.741 0.089 -46.048 1.00 98.19 82 LEU A N 1
ATOM 626 C CA . LEU A 1 82 ? 24.937 0.743 -46.590 1.00 98.19 82 LEU A CA 1
ATOM 627 C C . LEU A 1 82 ? 25.897 -0.252 -47.256 1.00 98.19 82 LEU A C 1
ATOM 629 O O . LEU A 1 82 ? 26.433 0.036 -48.321 1.00 98.19 82 LEU A O 1
ATOM 633 N N . ASN A 1 83 ? 26.087 -1.438 -46.670 1.00 97.62 83 ASN A N 1
ATOM 634 C CA . ASN A 1 83 ? 26.875 -2.502 -47.297 1.00 97.62 83 ASN A CA 1
ATOM 635 C C . ASN A 1 83 ? 26.262 -2.966 -48.627 1.00 97.62 83 ASN A C 1
ATOM 637 O O . ASN A 1 83 ? 26.995 -3.205 -49.584 1.00 97.62 83 ASN A O 1
ATOM 641 N N . THR A 1 84 ? 24.932 -3.071 -48.687 1.00 98.00 84 THR A N 1
ATOM 642 C CA . THR A 1 84 ? 24.213 -3.441 -49.914 1.00 98.00 84 THR A CA 1
ATOM 643 C C . THR A 1 84 ? 24.377 -2.364 -50.987 1.00 98.00 84 THR A C 1
ATOM 645 O O . THR A 1 84 ? 24.730 -2.693 -52.115 1.00 98.00 84 THR A O 1
ATOM 648 N N . ASP A 1 85 ? 24.201 -1.090 -50.630 1.00 96.38 85 ASP A N 1
ATOM 649 C CA . ASP A 1 85 ? 24.353 0.046 -51.549 1.00 96.38 85 ASP A CA 1
ATOM 650 C C . ASP A 1 85 ? 25.780 0.118 -52.116 1.00 96.38 85 ASP A C 1
ATOM 652 O O . ASP A 1 85 ? 25.972 0.276 -53.319 1.00 96.38 85 ASP A O 1
ATOM 656 N N . ILE A 1 86 ? 26.801 -0.057 -51.268 1.00 97.25 86 ILE A N 1
ATOM 657 C CA . ILE A 1 86 ? 28.208 -0.061 -51.696 1.00 97.25 86 ILE A CA 1
ATOM 658 C C . ILE A 1 86 ? 28.481 -1.201 -52.682 1.00 97.25 86 ILE A C 1
ATOM 660 O O . ILE A 1 86 ? 29.200 -1.000 -53.662 1.00 97.25 86 ILE A O 1
ATOM 664 N N . GLU A 1 87 ? 27.926 -2.392 -52.451 1.00 96.56 87 GLU A N 1
ATOM 665 C CA . GLU A 1 87 ? 28.101 -3.513 -53.377 1.00 96.56 87 GLU A CA 1
ATOM 666 C C . GLU A 1 87 ? 27.350 -3.286 -54.698 1.00 96.56 87 GLU A C 1
ATOM 668 O O . GLU A 1 87 ? 27.882 -3.587 -55.766 1.00 96.56 87 GLU A O 1
ATOM 673 N N . GLN A 1 88 ? 26.169 -2.662 -54.655 1.00 97.00 88 GLN A N 1
ATOM 674 C CA . GLN A 1 88 ? 25.454 -2.241 -55.862 1.00 97.00 88 GLN A CA 1
ATOM 675 C C . GLN A 1 88 ? 26.256 -1.216 -56.668 1.00 97.00 88 GLN A C 1
ATOM 677 O O . GLN A 1 88 ? 26.390 -1.384 -57.879 1.00 97.00 88 GLN A O 1
ATOM 682 N N . PHE A 1 89 ? 26.849 -0.207 -56.022 1.00 97.00 89 PHE A N 1
ATOM 683 C CA . PHE A 1 89 ? 27.715 0.754 -56.708 1.00 97.00 89 PHE A CA 1
ATOM 684 C C . PHE A 1 89 ? 28.947 0.087 -57.317 1.00 97.00 89 PHE A C 1
ATOM 686 O O . PHE A 1 89 ? 29.308 0.403 -58.447 1.00 97.00 89 PHE A O 1
ATOM 693 N N . ARG A 1 90 ? 29.566 -0.879 -56.624 1.00 95.50 90 ARG A N 1
ATOM 694 C CA . ARG A 1 90 ? 30.678 -1.666 -57.188 1.00 95.50 90 ARG A CA 1
ATOM 695 C C . ARG A 1 90 ? 30.258 -2.437 -58.430 1.00 95.50 90 ARG A C 1
ATOM 697 O O . ARG A 1 90 ? 31.022 -2.479 -59.390 1.00 95.50 90 ARG A O 1
ATOM 704 N N . GLN A 1 91 ? 29.077 -3.051 -58.414 1.00 96.81 91 GLN A N 1
ATOM 705 C CA . GLN A 1 91 ? 28.574 -3.780 -59.572 1.00 96.81 91 GLN A CA 1
ATOM 706 C C . GLN A 1 91 ? 28.259 -2.827 -60.732 1.00 96.81 91 GLN A C 1
ATOM 708 O O . GLN A 1 91 ? 28.743 -3.049 -61.834 1.00 96.81 91 GLN A O 1
ATOM 713 N N . GLN A 1 92 ? 27.559 -1.719 -60.473 1.00 96.81 92 GLN A N 1
ATOM 714 C CA . GLN A 1 92 ? 27.267 -0.691 -61.480 1.00 96.81 92 GLN A CA 1
ATOM 715 C C . GLN A 1 92 ? 28.537 -0.086 -62.082 1.00 96.81 92 GLN A C 1
ATOM 717 O O . GLN A 1 92 ? 28.583 0.181 -63.283 1.00 96.81 92 GLN A O 1
ATOM 722 N N . TRP A 1 93 ? 29.571 0.116 -61.264 1.00 97.69 93 TRP A N 1
ATOM 723 C CA . TRP A 1 93 ? 30.867 0.597 -61.726 1.00 97.69 93 TRP A CA 1
ATOM 724 C C . TRP A 1 93 ? 31.507 -0.418 -62.674 1.00 97.69 93 TRP A C 1
ATOM 726 O O . TRP A 1 93 ? 31.869 -0.047 -63.785 1.00 97.69 93 TRP A O 1
ATOM 736 N N . LYS A 1 94 ? 31.561 -1.707 -62.296 1.00 96.44 94 LYS A N 1
ATOM 737 C CA . LYS A 1 94 ? 32.092 -2.782 -63.160 1.00 96.44 94 LYS A CA 1
ATOM 738 C C . LYS A 1 94 ? 31.322 -2.891 -64.472 1.00 96.44 94 LYS A C 1
ATOM 740 O O . LYS A 1 94 ? 31.935 -3.003 -65.528 1.00 96.44 94 LYS A O 1
ATOM 745 N N . ASP A 1 95 ? 29.994 -2.838 -64.404 1.00 96.75 95 ASP A N 1
ATOM 746 C CA . ASP A 1 95 ? 29.130 -2.927 -65.580 1.00 96.75 95 ASP A CA 1
ATOM 747 C C . ASP A 1 95 ? 29.347 -1.727 -66.509 1.00 96.75 95 ASP A C 1
ATOM 749 O O . ASP A 1 95 ? 29.403 -1.900 -67.722 1.00 96.75 95 ASP A O 1
ATOM 753 N N . THR A 1 96 ? 29.508 -0.520 -65.955 1.00 95.56 96 THR A N 1
ATOM 754 C CA . THR A 1 96 ? 29.781 0.706 -66.723 1.00 95.56 96 THR A CA 1
ATOM 755 C C . THR A 1 96 ? 31.182 0.681 -67.329 1.00 95.56 96 THR A C 1
ATOM 757 O O . THR A 1 96 ? 31.349 1.024 -68.497 1.00 95.56 96 THR A O 1
ATOM 760 N N . ASP A 1 97 ? 32.190 0.245 -66.573 1.00 95.25 97 ASP A N 1
ATOM 761 C CA . ASP A 1 97 ? 33.574 0.130 -67.038 1.00 95.25 97 ASP A CA 1
ATOM 762 C C . ASP A 1 97 ? 33.721 -0.912 -68.160 1.00 95.25 97 ASP A C 1
ATOM 764 O O . ASP A 1 97 ? 34.440 -0.683 -69.131 1.00 95.25 97 ASP A O 1
ATOM 768 N N . ALA A 1 98 ? 32.945 -1.996 -68.111 1.00 95.62 98 ALA A N 1
ATOM 769 C CA . ALA A 1 98 ? 32.903 -3.009 -69.163 1.00 95.62 98 ALA A CA 1
ATOM 770 C C . ALA A 1 98 ? 32.191 -2.555 -70.456 1.00 95.62 98 ALA A C 1
ATOM 772 O O . ALA A 1 98 ? 32.271 -3.252 -71.466 1.00 95.62 98 ALA A O 1
ATOM 773 N N . GLN A 1 99 ? 31.490 -1.411 -70.465 1.00 93.56 99 GLN A N 1
ATOM 774 C CA . GLN A 1 99 ? 30.827 -0.917 -71.677 1.00 93.56 99 GLN A CA 1
ATOM 775 C C . GLN A 1 99 ? 31.849 -0.464 -72.720 1.00 93.56 99 GLN A C 1
ATOM 777 O O . GLN A 1 99 ? 32.661 0.434 -72.477 1.00 93.56 99 GLN A O 1
ATOM 782 N N . GLU A 1 100 ? 31.755 -1.039 -73.914 1.00 92.06 100 GLU A N 1
ATOM 783 C CA . GLU A 1 100 ? 32.518 -0.632 -75.091 1.00 92.06 100 GLU A CA 1
ATOM 784 C C . GLU A 1 100 ? 31.666 0.246 -76.015 1.00 92.06 100 GLU A C 1
ATOM 786 O O . GLU A 1 100 ? 30.437 0.151 -76.031 1.00 92.06 100 GLU A O 1
ATOM 791 N N . PHE A 1 101 ? 32.320 1.101 -76.806 1.00 91.94 101 PHE A N 1
ATOM 792 C CA . PHE A 1 101 ? 31.625 1.946 -77.774 1.00 91.94 101 PHE A CA 1
ATOM 793 C C . PHE A 1 101 ? 30.953 1.079 -78.859 1.00 91.94 101 PHE A C 1
ATOM 795 O O . PHE A 1 101 ? 31.660 0.380 -79.595 1.00 91.94 101 PHE A O 1
ATOM 802 N N . PRO A 1 102 ? 29.615 1.114 -79.020 1.00 89.00 102 PRO A N 1
ATOM 803 C CA . PRO A 1 102 ? 28.939 0.235 -79.963 1.00 89.00 102 PRO A CA 1
ATOM 804 C C . PRO A 1 102 ? 29.199 0.685 -81.400 1.00 89.00 102 PRO A C 1
ATOM 806 O O . PRO A 1 102 ? 28.908 1.821 -81.774 1.00 89.00 102 PRO A O 1
ATOM 809 N N . ALA A 1 103 ? 29.639 -0.229 -82.266 1.00 83.88 103 ALA A N 1
ATOM 810 C CA . ALA A 1 103 ? 29.848 0.085 -83.683 1.00 83.88 103 ALA A CA 1
ATOM 811 C C . ALA A 1 103 ? 28.566 0.581 -84.393 1.00 83.88 103 ALA A C 1
ATOM 813 O O . ALA A 1 103 ? 28.653 1.303 -85.387 1.00 83.88 103 ALA A O 1
ATOM 814 N N . SER A 1 104 ? 27.383 0.229 -83.875 1.00 86.44 104 SER A N 1
ATOM 815 C CA . SER A 1 104 ? 26.083 0.713 -84.352 1.00 86.44 104 SER A CA 1
ATOM 816 C C . SER A 1 104 ? 25.851 2.207 -84.108 1.00 86.44 104 SER A C 1
ATOM 818 O O . SER A 1 104 ? 25.096 2.811 -84.862 1.00 86.44 104 SER A O 1
ATOM 820 N N . GLU A 1 105 ? 26.512 2.833 -83.124 1.00 88.38 105 GLU A N 1
ATOM 821 C CA . GLU A 1 105 ? 26.393 4.282 -82.874 1.00 88.38 105 GLU A CA 1
ATOM 822 C C . GLU A 1 105 ? 27.049 5.134 -83.975 1.00 88.38 105 GLU A C 1
ATOM 824 O O . GLU A 1 105 ? 26.721 6.309 -84.143 1.00 88.38 105 GLU A O 1
ATOM 829 N N . ASN A 1 106 ? 27.906 4.533 -84.811 1.00 89.06 106 ASN A N 1
ATOM 830 C CA . ASN A 1 106 ? 28.459 5.185 -86.002 1.00 89.06 106 ASN A CA 1
ATOM 831 C C . ASN A 1 106 ? 27.469 5.268 -87.177 1.00 89.06 106 ASN A C 1
ATOM 833 O O . ASN A 1 106 ? 27.808 5.842 -88.218 1.00 89.06 106 ASN A O 1
ATOM 837 N N . ILE A 1 107 ? 26.274 4.687 -87.052 1.00 88.81 107 ILE A N 1
ATOM 838 C CA . ILE A 1 107 ? 25.259 4.629 -88.104 1.00 88.81 107 ILE A CA 1
ATOM 839 C C . ILE A 1 107 ? 24.086 5.530 -87.714 1.00 88.81 107 ILE A C 1
ATOM 841 O O . ILE A 1 107 ? 23.556 5.451 -86.609 1.00 88.81 107 ILE A O 1
ATOM 845 N N . CYS A 1 108 ? 23.656 6.392 -88.634 1.00 87.38 108 CYS A N 1
ATOM 846 C CA . CYS A 1 108 ? 22.485 7.230 -88.427 1.00 87.38 108 CYS A CA 1
ATOM 847 C C . CYS A 1 108 ? 21.218 6.359 -88.321 1.00 87.38 108 CYS A C 1
ATOM 849 O O . CYS A 1 108 ? 20.897 5.661 -89.286 1.00 87.38 108 CYS A O 1
ATOM 851 N N . PRO A 1 109 ? 20.450 6.425 -87.218 1.00 86.62 109 PRO A N 1
ATOM 852 C CA . PRO A 1 109 ? 19.268 5.582 -87.033 1.00 86.62 109 PRO A CA 1
ATOM 853 C C . PRO A 1 109 ? 18.117 5.954 -87.980 1.00 86.62 109 PRO A C 1
ATOM 855 O O . PRO A 1 109 ? 17.230 5.142 -88.219 1.00 86.62 109 PRO A O 1
ATOM 858 N N . THR A 1 110 ? 18.131 7.168 -88.538 1.00 86.50 110 THR A N 1
ATOM 859 C CA . THR A 1 110 ? 17.064 7.673 -89.412 1.00 86.50 110 THR A CA 1
ATOM 860 C C . THR A 1 110 ? 17.259 7.275 -90.874 1.00 86.50 110 THR A C 1
ATOM 862 O O . THR A 1 110 ? 16.284 7.017 -91.570 1.00 86.50 110 THR A O 1
ATOM 865 N N . CYS A 1 111 ? 18.504 7.245 -91.364 1.00 89.50 111 CYS A N 1
ATOM 866 C CA . CYS A 1 111 ? 18.798 6.988 -92.781 1.00 89.50 111 CYS A CA 1
ATOM 867 C C . CYS A 1 111 ? 19.724 5.790 -93.039 1.00 89.50 111 CYS A C 1
ATOM 869 O O . CYS A 1 111 ? 19.990 5.474 -94.195 1.00 89.50 111 CYS A O 1
ATOM 871 N N . GLY A 1 112 ? 20.248 5.136 -91.997 1.00 86.00 112 GLY A N 1
ATOM 872 C CA . GLY A 1 112 ? 21.121 3.962 -92.111 1.00 86.00 112 GLY A CA 1
ATOM 873 C C . GLY A 1 112 ? 22.527 4.243 -92.656 1.00 86.00 112 GLY A C 1
ATOM 874 O O . GLY A 1 112 ? 23.315 3.314 -92.829 1.00 86.00 112 GLY A O 1
ATOM 875 N N . GLN A 1 113 ? 22.873 5.504 -92.931 1.00 89.06 113 GLN A N 1
ATOM 876 C CA . GLN A 1 113 ? 24.196 5.878 -93.433 1.00 89.06 113 GLN A CA 1
ATOM 877 C C . GLN A 1 113 ? 25.205 6.038 -92.291 1.00 89.06 113 GLN A C 1
ATOM 879 O O . GLN A 1 113 ? 24.872 6.538 -91.215 1.00 89.06 113 GLN A O 1
ATOM 884 N N . LYS A 1 114 ? 26.460 5.647 -92.539 1.00 89.88 114 LYS A N 1
ATOM 885 C CA . LYS A 1 114 ? 27.568 5.887 -91.604 1.00 89.88 114 LYS A CA 1
ATOM 886 C C . LYS A 1 114 ? 27.837 7.387 -91.483 1.00 89.88 114 LYS A C 1
ATOM 888 O O . LYS A 1 114 ? 27.893 8.086 -92.493 1.00 89.88 114 LYS A O 1
ATOM 893 N N . TYR A 1 115 ? 28.043 7.875 -90.263 1.00 89.94 115 TYR A N 1
ATOM 894 C CA . TYR A 1 115 ? 28.408 9.273 -90.038 1.00 89.94 115 TYR A CA 1
ATOM 895 C C . TYR A 1 115 ? 29.781 9.607 -90.653 1.00 89.94 115 TYR A C 1
ATOM 897 O O . TYR A 1 115 ? 30.628 8.721 -90.760 1.00 89.94 115 TYR A O 1
ATOM 905 N N . PRO A 1 116 ? 30.050 10.869 -91.033 1.00 91.19 116 PRO A N 1
ATOM 906 C CA . PRO A 1 116 ? 31.388 11.304 -91.433 1.00 91.19 116 PRO A CA 1
ATOM 907 C C . PRO A 1 116 ? 32.434 11.084 -90.321 1.00 91.19 116 PRO A C 1
ATOM 909 O O . PRO A 1 116 ? 32.068 11.127 -89.144 1.00 91.19 116 PRO A O 1
ATOM 912 N N . PRO A 1 117 ? 33.732 10.920 -90.650 1.00 89.81 117 PRO A N 1
ATOM 913 C CA . PRO A 1 117 ? 34.784 10.626 -89.669 1.00 89.81 117 PRO A CA 1
ATOM 914 C C . PRO A 1 117 ? 34.864 11.614 -88.497 1.00 89.81 117 PRO A C 1
ATOM 916 O O . P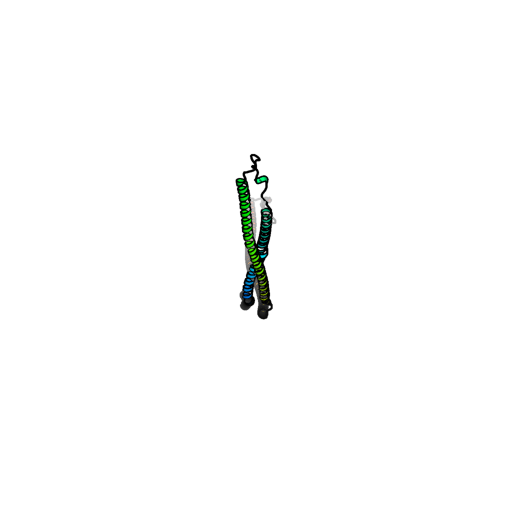RO A 1 117 ? 35.090 11.204 -87.362 1.00 89.81 117 PRO A O 1
ATOM 919 N N . GLU A 1 118 ? 34.648 12.907 -88.747 1.00 88.88 118 GLU A N 1
ATOM 920 C CA . GLU A 1 118 ? 34.637 13.936 -87.696 1.00 88.88 118 GLU A CA 1
ATOM 921 C C . GLU A 1 118 ? 33.491 13.726 -86.701 1.00 88.88 118 GLU A C 1
ATOM 923 O O . GLU A 1 118 ? 33.689 13.790 -85.489 1.00 88.88 118 GLU A O 1
ATOM 928 N N . LYS A 1 119 ? 32.304 13.383 -87.211 1.00 88.50 119 LYS A N 1
ATOM 929 C CA . LYS A 1 119 ? 31.116 13.134 -86.394 1.00 88.50 119 LYS A CA 1
ATOM 930 C C . LYS A 1 119 ? 31.203 11.803 -85.642 1.00 88.50 119 LYS A C 1
ATOM 932 O O . LYS A 1 119 ? 30.749 11.733 -84.509 1.00 88.50 119 LYS A O 1
ATOM 937 N N . GLN A 1 120 ? 31.841 10.776 -86.211 1.00 89.31 120 GLN A N 1
ATOM 938 C CA . GLN A 1 120 ? 32.146 9.531 -85.487 1.00 89.31 120 GLN A CA 1
ATOM 939 C C . GLN A 1 120 ? 33.093 9.780 -84.303 1.00 89.31 120 GLN A C 1
ATOM 941 O O . GLN A 1 120 ? 32.827 9.310 -83.200 1.00 89.31 120 GLN A O 1
ATOM 946 N N . LYS A 1 121 ? 34.157 10.577 -84.501 1.00 90.69 121 LYS A N 1
ATOM 947 C CA . LYS A 1 121 ? 35.070 10.974 -83.414 1.00 90.69 121 LYS A CA 1
ATOM 948 C C . LYS A 1 121 ? 34.349 11.742 -82.309 1.00 90.69 121 LYS A C 1
ATOM 950 O O . LYS A 1 121 ? 34.610 11.486 -81.139 1.00 90.69 121 LYS A O 1
ATOM 955 N N . GLN A 1 122 ? 33.446 12.652 -82.675 1.00 91.56 122 GLN A N 1
ATOM 956 C CA . GLN A 1 122 ? 32.634 13.387 -81.708 1.00 91.56 122 GLN A CA 1
ATOM 957 C C . GLN A 1 122 ? 31.733 12.446 -80.896 1.00 91.56 122 GLN A C 1
ATOM 959 O O . GLN A 1 122 ? 31.774 12.491 -79.675 1.00 91.56 122 GLN A O 1
ATOM 964 N N . ILE A 1 123 ? 30.987 11.548 -81.552 1.00 91.81 123 ILE A N 1
ATOM 965 C CA . ILE A 1 123 ? 30.086 10.594 -80.879 1.00 91.81 123 ILE A CA 1
ATOM 966 C C . ILE A 1 123 ? 30.866 9.667 -79.932 1.00 91.81 123 ILE A C 1
ATOM 968 O O . ILE A 1 123 ? 30.438 9.426 -78.804 1.00 91.81 123 ILE A O 1
ATOM 972 N N . GLN A 1 124 ? 32.035 9.180 -80.358 1.00 92.00 124 GLN A N 1
ATOM 973 C CA . GLN A 1 124 ? 32.906 8.366 -79.511 1.00 92.00 124 GLN A CA 1
ATOM 974 C C . GLN A 1 124 ? 33.473 9.168 -78.325 1.00 92.00 124 GLN A C 1
ATOM 976 O O . GLN A 1 124 ? 33.558 8.642 -77.215 1.00 92.00 124 GLN A O 1
ATOM 981 N N . GLY A 1 125 ? 33.826 10.440 -78.538 1.00 92.94 125 GLY A N 1
ATOM 982 C CA . GLY A 1 125 ? 34.212 11.370 -77.473 1.00 92.94 125 GLY A CA 1
ATOM 983 C C . GLY A 1 125 ? 33.090 11.571 -76.455 1.00 92.94 125 GLY A C 1
ATOM 984 O O . GLY A 1 125 ? 33.304 11.358 -75.268 1.00 92.94 125 GLY A O 1
ATOM 985 N N . ASP A 1 126 ? 31.872 11.850 -76.921 1.00 93.31 126 ASP A N 1
ATOM 986 C CA . ASP A 1 126 ? 30.688 12.026 -76.073 1.00 93.31 126 ASP A CA 1
ATOM 987 C C . ASP A 1 126 ? 30.331 10.745 -75.295 1.00 93.31 126 ASP A C 1
ATOM 989 O O . ASP A 1 126 ? 29.831 10.808 -74.170 1.00 93.31 126 ASP A O 1
ATOM 993 N N . PHE A 1 127 ? 30.557 9.559 -75.872 1.00 94.88 127 PHE A N 1
ATOM 994 C CA . PHE A 1 127 ? 30.418 8.283 -75.161 1.00 94.88 127 PHE A CA 1
ATOM 995 C C . PHE A 1 127 ? 31.448 8.155 -74.033 1.00 94.88 127 PHE A C 1
ATOM 997 O O . PHE A 1 127 ? 31.062 7.902 -72.891 1.00 94.88 127 PHE A O 1
ATOM 1004 N N . ASN A 1 128 ? 32.731 8.382 -74.328 1.00 94.12 128 ASN A N 1
ATOM 1005 C CA . ASN A 1 128 ? 33.805 8.302 -73.335 1.00 94.12 128 ASN A CA 1
ATOM 1006 C C . ASN A 1 128 ? 33.617 9.332 -72.213 1.00 94.12 128 ASN A C 1
ATOM 1008 O O . ASN A 1 128 ? 33.767 8.988 -71.044 1.00 94.12 128 ASN A O 1
ATOM 1012 N N . ASP A 1 129 ? 33.210 10.556 -72.549 1.00 95.56 129 ASP A N 1
ATOM 1013 C CA . ASP A 1 129 ? 32.922 11.620 -71.586 1.00 95.56 129 ASP A CA 1
ATOM 1014 C C . ASP A 1 129 ? 31.737 11.271 -70.683 1.00 95.56 129 ASP A C 1
ATOM 1016 O O . ASP A 1 129 ? 31.778 11.522 -69.477 1.00 95.56 129 ASP A O 1
ATOM 1020 N N . ARG A 1 130 ? 30.659 10.700 -71.243 1.00 95.25 130 ARG A N 1
ATOM 1021 C CA . ARG A 1 130 ? 29.509 10.237 -70.451 1.00 95.25 130 ARG A CA 1
ATOM 1022 C C . ARG A 1 130 ? 29.903 9.082 -69.537 1.00 95.25 130 ARG A C 1
ATOM 1024 O O . ARG A 1 130 ? 29.573 9.121 -68.355 1.00 95.25 130 ARG A O 1
ATOM 1031 N N . LYS A 1 131 ? 30.634 8.094 -70.061 1.00 95.62 131 LYS A N 1
ATOM 1032 C CA . LYS A 1 131 ? 31.144 6.956 -69.288 1.00 95.62 131 LYS A CA 1
ATOM 1033 C C . LYS A 1 131 ? 32.031 7.430 -68.134 1.00 95.62 131 LYS A C 1
ATOM 1035 O O . LYS A 1 131 ? 31.778 7.051 -66.996 1.00 95.62 131 LYS A O 1
ATOM 1040 N N . ALA A 1 132 ? 32.994 8.313 -68.403 1.00 96.06 132 ALA A N 1
ATOM 1041 C CA . ALA A 1 132 ? 33.887 8.874 -67.391 1.00 96.06 132 ALA A CA 1
ATOM 1042 C C . ALA A 1 132 ? 33.118 9.617 -66.287 1.00 96.06 132 ALA A C 1
ATOM 1044 O O . ALA A 1 132 ? 33.333 9.344 -65.110 1.00 96.06 132 ALA A O 1
ATOM 1045 N N . ARG A 1 133 ? 32.156 10.481 -66.649 1.00 96.75 133 ARG A N 1
ATOM 1046 C CA . ARG A 1 133 ? 31.313 11.190 -65.667 1.00 96.75 133 ARG A CA 1
ATOM 1047 C C . ARG A 1 133 ? 30.461 10.243 -64.824 1.00 96.75 133 ARG A C 1
ATOM 1049 O O . ARG A 1 133 ? 30.285 10.482 -63.631 1.00 96.75 133 ARG A O 1
ATOM 1056 N N . THR A 1 134 ? 29.911 9.186 -65.422 1.00 96.50 134 THR A N 1
ATOM 1057 C CA . THR A 1 134 ? 29.139 8.183 -64.676 1.00 96.50 134 THR A CA 1
ATOM 1058 C C . THR A 1 134 ? 30.031 7.415 -63.702 1.00 96.50 134 THR A C 1
ATOM 1060 O O . THR A 1 134 ? 29.636 7.247 -62.550 1.00 96.50 134 THR A O 1
ATOM 1063 N N . LEU A 1 135 ? 31.231 6.995 -64.118 1.00 97.00 135 LEU A N 1
ATOM 1064 C CA . LEU A 1 135 ? 32.191 6.317 -63.238 1.00 97.00 135 LEU A CA 1
ATOM 1065 C C . LEU A 1 135 ? 32.625 7.216 -62.072 1.00 97.00 135 LEU A C 1
ATOM 1067 O O . LEU A 1 135 ? 32.567 6.783 -60.924 1.00 97.00 135 LEU A O 1
ATOM 1071 N N . GLU A 1 136 ? 32.961 8.481 -62.343 1.00 97.06 136 GLU A N 1
ATOM 1072 C CA . GLU A 1 136 ? 33.334 9.460 -61.312 1.00 97.06 136 GLU A CA 1
ATOM 1073 C C . GLU A 1 136 ? 32.201 9.677 -60.296 1.00 97.06 136 GLU A C 1
ATOM 1075 O O . GLU A 1 136 ? 32.428 9.692 -59.084 1.00 97.06 136 GLU A O 1
ATOM 1080 N N . LYS A 1 137 ? 30.954 9.773 -60.774 1.00 96.50 137 LYS A N 1
ATOM 1081 C CA . LYS A 1 137 ? 29.788 9.889 -59.895 1.00 96.50 137 LYS A CA 1
ATOM 1082 C C . LYS A 1 137 ? 29.602 8.644 -59.023 1.00 96.50 137 LYS A C 1
ATOM 1084 O O . LYS A 1 137 ? 29.401 8.784 -57.820 1.00 96.50 137 LYS A O 1
ATOM 1089 N N . LEU A 1 138 ? 29.691 7.446 -59.605 1.00 96.31 138 LEU A N 1
ATOM 1090 C CA . LEU A 1 138 ? 29.570 6.185 -58.864 1.00 96.31 138 LEU A CA 1
ATOM 1091 C C . LEU A 1 138 ? 30.656 6.056 -57.787 1.00 96.31 138 LEU A C 1
ATOM 1093 O O . LEU A 1 138 ? 30.367 5.615 -56.676 1.00 96.31 138 LEU A O 1
ATOM 1097 N N . GLU A 1 139 ? 31.889 6.470 -58.085 1.00 95.56 139 GLU A N 1
ATOM 1098 C CA . GLU A 1 139 ? 32.982 6.496 -57.109 1.00 95.56 139 GLU A CA 1
ATOM 1099 C C . GLU A 1 139 ? 32.726 7.489 -55.973 1.00 95.56 139 GLU A C 1
ATOM 1101 O O . GLU A 1 139 ? 32.943 7.152 -54.805 1.00 95.56 139 GLU A O 1
ATOM 1106 N N . SER A 1 140 ? 32.234 8.691 -56.290 1.00 96.50 140 SER A N 1
ATOM 1107 C CA . SER A 1 140 ? 31.872 9.697 -55.288 1.00 96.50 140 SER A CA 1
ATOM 1108 C C . SER A 1 140 ? 30.752 9.196 -54.372 1.00 96.50 140 SER A C 1
ATOM 1110 O O . SER A 1 140 ? 30.922 9.186 -53.150 1.00 96.50 140 SER A O 1
ATOM 1112 N N . ASP A 1 141 ? 29.652 8.700 -54.944 1.00 95.25 141 ASP A N 1
ATOM 1113 C CA . ASP A 1 141 ? 28.496 8.194 -54.194 1.00 95.25 141 ASP A CA 1
ATOM 1114 C C . ASP A 1 141 ? 28.903 6.996 -53.307 1.00 95.25 141 ASP A C 1
ATOM 1116 O O . ASP A 1 141 ? 28.573 6.940 -52.117 1.00 95.25 141 ASP A O 1
ATOM 1120 N N . ALA A 1 142 ? 29.710 6.066 -53.835 1.00 95.69 142 ALA A N 1
ATOM 1121 C CA . ALA A 1 142 ? 30.243 4.941 -53.065 1.00 95.69 142 ALA A CA 1
ATOM 1122 C C . ALA A 1 142 ? 31.182 5.390 -51.930 1.00 95.69 142 ALA A C 1
ATOM 1124 O O . ALA A 1 142 ? 31.153 4.822 -50.833 1.00 95.69 142 ALA A O 1
ATOM 1125 N N . SER A 1 143 ? 32.009 6.411 -52.168 1.00 95.94 143 SER A N 1
ATOM 1126 C CA . SER A 1 143 ? 32.909 6.993 -51.166 1.00 95.94 143 SER A CA 1
ATOM 1127 C C . SER A 1 143 ? 32.131 7.650 -50.022 1.00 95.94 143 SER A C 1
ATOM 1129 O O . SER A 1 143 ? 32.466 7.453 -48.849 1.00 95.94 143 SER A O 1
ATOM 1131 N N . GLU A 1 144 ? 31.050 8.368 -50.329 1.00 96.75 144 GLU A N 1
ATOM 1132 C CA . GLU A 1 144 ? 30.148 8.936 -49.323 1.00 96.75 144 GLU A CA 1
ATOM 1133 C C . GLU A 1 144 ? 29.469 7.844 -48.492 1.00 96.75 144 GLU A C 1
ATOM 1135 O O . GLU A 1 144 ? 29.538 7.883 -47.258 1.00 96.75 144 GLU A O 1
ATOM 1140 N N . LYS A 1 145 ? 28.917 6.806 -49.135 1.00 97.06 145 LYS A N 1
ATOM 1141 C CA . LYS A 1 145 ? 28.328 5.662 -48.419 1.00 97.06 145 LYS A CA 1
ATOM 1142 C C . LYS A 1 145 ? 29.328 4.923 -47.548 1.00 97.06 145 LYS A C 1
ATOM 1144 O O . LYS A 1 145 ? 28.985 4.505 -46.442 1.00 97.06 145 LYS A O 1
ATOM 1149 N N . LYS A 1 146 ? 30.584 4.812 -47.981 1.00 97.25 146 LYS A N 1
ATOM 1150 C CA . LYS A 1 146 ? 31.649 4.223 -47.165 1.00 97.25 146 LYS A CA 1
ATOM 1151 C C . LYS A 1 146 ? 31.939 5.053 -45.910 1.00 97.25 146 LYS A C 1
ATOM 1153 O O . LYS A 1 146 ? 32.093 4.479 -44.834 1.00 97.25 146 LYS A O 1
ATOM 1158 N N . LYS A 1 147 ? 31.956 6.386 -46.008 1.00 97.69 147 LYS A N 1
ATOM 1159 C CA . LYS A 1 147 ? 32.112 7.270 -44.836 1.00 97.69 147 LYS A CA 1
ATOM 1160 C C . LYS A 1 147 ? 30.931 7.143 -43.870 1.00 97.69 147 LYS A C 1
ATOM 1162 O O . LYS A 1 147 ? 31.141 7.069 -42.659 1.00 97.69 147 LYS A O 1
ATOM 1167 N N . GLU A 1 148 ? 29.702 7.081 -44.389 1.00 97.56 148 GLU A N 1
ATOM 1168 C CA . GLU A 1 148 ? 28.503 6.823 -43.578 1.00 97.56 148 GLU A CA 1
ATOM 1169 C C . GLU A 1 148 ? 28.601 5.470 -42.859 1.00 97.56 148 GLU A C 1
ATOM 1171 O O . GLU A 1 148 ? 28.347 5.393 -41.658 1.00 97.56 148 GLU A O 1
ATOM 1176 N N . LEU A 1 149 ? 29.051 4.425 -43.560 1.00 98.06 149 LEU A N 1
ATOM 1177 C CA . LEU A 1 149 ? 29.240 3.084 -43.007 1.00 98.06 149 LEU A CA 1
ATOM 1178 C C . LEU A 1 149 ? 30.280 3.074 -41.880 1.00 98.06 149 LEU A C 1
ATOM 1180 O O . LEU A 1 149 ? 30.051 2.478 -40.827 1.00 98.06 149 LEU A O 1
ATOM 1184 N N . GLU A 1 150 ? 31.422 3.734 -42.071 1.00 97.81 150 GLU A N 1
ATOM 1185 C CA . GLU A 1 150 ? 32.455 3.853 -41.037 1.00 97.81 150 GLU A CA 1
ATOM 1186 C C . GLU A 1 150 ? 31.931 4.574 -39.791 1.00 97.81 150 GLU A C 1
ATOM 1188 O O . GLU A 1 150 ? 32.225 4.156 -38.668 1.00 97.81 150 GLU A O 1
ATOM 1193 N N . LYS A 1 151 ? 31.122 5.624 -39.971 1.00 97.94 151 LYS A N 1
ATOM 1194 C CA . LYS A 1 151 ? 30.471 6.326 -38.862 1.00 97.94 151 LYS A CA 1
ATOM 1195 C C . LYS A 1 151 ? 29.471 5.422 -38.139 1.00 97.94 151 LYS A C 1
ATOM 1197 O O . LYS A 1 151 ? 29.584 5.267 -36.927 1.00 97.94 151 LYS A O 1
ATOM 1202 N N . SER A 1 152 ? 28.561 4.764 -38.859 1.00 97.94 152 SER A N 1
ATOM 1203 C CA . SER A 1 152 ? 27.571 3.864 -38.252 1.00 97.94 152 SER A CA 1
ATOM 1204 C C . SER A 1 152 ? 28.218 2.698 -37.499 1.00 97.94 152 SER A C 1
ATOM 1206 O O . SER A 1 152 ? 27.746 2.332 -36.425 1.00 97.94 152 SER A O 1
ATOM 1208 N N . ASN A 1 153 ? 29.328 2.145 -38.000 1.00 98.06 153 ASN A N 1
ATOM 1209 C CA . ASN A 1 153 ? 30.087 1.111 -37.290 1.00 98.06 153 ASN A CA 1
ATOM 1210 C C . ASN A 1 153 ? 30.727 1.631 -35.992 1.00 98.06 153 ASN A C 1
ATOM 1212 O O . ASN A 1 153 ? 30.726 0.929 -34.975 1.00 98.06 153 ASN A O 1
ATOM 1216 N N . LYS A 1 154 ? 31.263 2.860 -36.002 1.00 98.19 154 LYS A N 1
ATOM 1217 C CA . LYS A 1 154 ? 31.788 3.510 -34.789 1.00 98.19 154 LYS A CA 1
ATOM 1218 C C . LYS A 1 154 ? 30.675 3.737 -33.770 1.00 98.19 154 LYS A C 1
ATOM 1220 O O . LYS A 1 154 ? 30.838 3.339 -32.619 1.00 98.19 154 LYS A O 1
ATOM 1225 N N . ASP A 1 155 ? 29.543 4.284 -34.205 1.00 97.75 155 ASP A N 1
ATOM 1226 C CA . ASP A 1 155 ? 28.379 4.534 -33.351 1.00 97.75 155 ASP A CA 1
ATOM 1227 C C . ASP A 1 155 ? 27.860 3.221 -32.737 1.00 97.75 155 ASP A C 1
ATOM 1229 O O . ASP A 1 155 ? 27.655 3.144 -31.527 1.00 97.75 155 ASP A O 1
ATOM 1233 N N . LEU A 1 156 ? 27.760 2.142 -33.525 1.00 98.12 156 LEU A N 1
ATOM 1234 C CA . LEU A 1 156 ? 27.367 0.814 -33.033 1.00 98.12 156 LEU A CA 1
ATOM 1235 C C . LEU A 1 156 ? 28.337 0.273 -31.975 1.00 98.12 156 LEU A C 1
ATOM 1237 O O . LEU A 1 156 ? 27.914 -0.303 -30.971 1.00 98.12 156 LEU A O 1
ATOM 1241 N N . THR A 1 157 ? 29.640 0.455 -32.186 1.00 98.06 157 THR A N 1
ATOM 1242 C CA . THR A 1 157 ? 30.673 0.010 -31.240 1.00 98.06 157 THR A CA 1
ATOM 1243 C C . THR A 1 157 ? 30.589 0.785 -29.924 1.00 98.06 157 THR A C 1
ATOM 1245 O O . THR A 1 157 ? 30.676 0.194 -28.844 1.00 98.06 157 THR A O 1
ATOM 1248 N N . VAL A 1 158 ? 30.385 2.103 -30.004 1.00 97.94 158 VAL A N 1
ATOM 1249 C CA . VAL A 1 158 ? 30.198 2.972 -28.836 1.00 97.94 158 VAL A CA 1
ATOM 1250 C C . VAL A 1 158 ? 28.936 2.579 -28.072 1.00 97.94 158 VAL A C 1
ATOM 1252 O O . VAL A 1 158 ? 29.010 2.381 -26.860 1.00 97.94 158 VAL A O 1
ATOM 1255 N N . GLU A 1 159 ? 27.810 2.378 -28.757 1.00 97.69 159 GLU A N 1
ATOM 1256 C CA . GLU A 1 159 ? 26.554 1.982 -28.112 1.00 97.69 159 GLU A CA 1
ATOM 1257 C C . GLU A 1 159 ? 26.642 0.603 -27.452 1.00 97.69 159 GLU A C 1
ATOM 1259 O O . GLU A 1 159 ? 26.234 0.455 -26.301 1.00 97.69 159 GLU A O 1
ATOM 1264 N N . LYS A 1 160 ? 27.268 -0.393 -28.095 1.00 97.69 160 LYS A N 1
ATOM 1265 C CA . LYS A 1 160 ? 27.507 -1.711 -27.471 1.00 97.69 160 LYS A CA 1
ATOM 1266 C C . LYS A 1 160 ? 28.399 -1.610 -26.226 1.00 97.69 160 LYS A C 1
ATOM 1268 O O . LYS A 1 160 ? 28.152 -2.288 -25.227 1.00 97.69 160 LYS A O 1
ATOM 1273 N N . SER A 1 161 ? 29.412 -0.741 -26.247 1.00 97.69 161 SER A N 1
ATOM 1274 C CA . SER A 1 161 ? 30.267 -0.472 -25.081 1.00 97.69 161 SER A CA 1
ATOM 1275 C C . SER A 1 161 ? 29.499 0.221 -23.950 1.00 97.69 161 SER A C 1
ATOM 1277 O O . SER A 1 161 ? 29.600 -0.181 -22.788 1.00 97.69 161 SER A O 1
ATOM 1279 N N . ASN A 1 162 ? 28.685 1.225 -24.281 1.00 96.44 162 ASN A N 1
ATOM 1280 C CA . ASN A 1 162 ? 27.844 1.937 -23.322 1.00 96.44 162 ASN A CA 1
ATOM 1281 C C . ASN A 1 162 ? 26.799 1.013 -22.694 1.00 96.44 162 ASN A C 1
ATOM 1283 O O . ASN A 1 162 ? 26.625 1.044 -21.478 1.00 96.44 162 ASN A O 1
ATOM 1287 N N . LEU A 1 163 ? 26.162 0.151 -23.488 1.00 97.44 163 LEU A N 1
ATOM 1288 C CA . LEU A 1 163 ? 25.230 -0.861 -23.002 1.00 97.44 163 LEU A CA 1
ATOM 1289 C C . LEU A 1 163 ? 25.904 -1.799 -21.992 1.00 97.44 163 LEU A C 1
ATOM 1291 O O . LEU A 1 163 ? 25.377 -2.008 -20.902 1.00 97.44 163 LEU A O 1
ATOM 1295 N N . LYS A 1 164 ? 27.110 -2.295 -22.297 1.00 96.62 164 LYS A N 1
ATOM 1296 C CA . LYS A 1 164 ? 27.873 -3.135 -21.361 1.00 96.62 164 LYS A CA 1
ATOM 1297 C C . LYS A 1 164 ? 28.163 -2.408 -20.045 1.00 96.62 164 LYS A C 1
ATOM 1299 O O . LYS A 1 164 ? 28.001 -2.996 -18.983 1.00 96.62 164 LYS A O 1
ATOM 1304 N N . LYS A 1 165 ? 28.558 -1.130 -20.102 1.00 96.62 165 LYS A N 1
ATOM 1305 C CA . LYS A 1 165 ? 28.779 -0.308 -18.898 1.00 96.62 165 LYS A CA 1
ATOM 1306 C C . LYS A 1 165 ? 27.493 -0.125 -18.090 1.00 96.62 165 LYS A C 1
ATOM 1308 O O . LYS A 1 165 ? 27.537 -0.277 -16.875 1.00 96.62 165 LYS A O 1
ATOM 1313 N N . ARG A 1 166 ? 26.363 0.159 -18.751 1.00 95.75 166 ARG A N 1
ATOM 1314 C CA . ARG A 1 166 ? 25.052 0.294 -18.093 1.00 95.75 166 ARG A CA 1
ATOM 1315 C C . ARG A 1 166 ? 24.638 -0.998 -17.394 1.00 95.75 166 ARG A C 1
ATOM 1317 O O . ARG A 1 166 ? 24.210 -0.925 -16.250 1.00 95.75 166 ARG A O 1
ATOM 1324 N N . HIS A 1 167 ? 24.838 -2.158 -18.024 1.00 96.69 167 HIS A N 1
ATOM 1325 C CA . HIS A 1 167 ? 24.599 -3.462 -17.392 1.00 96.69 167 HIS A CA 1
ATOM 1326 C C . HIS A 1 167 ? 25.455 -3.664 -16.142 1.00 96.69 167 HIS A C 1
ATOM 1328 O O . HIS A 1 167 ? 24.922 -4.017 -15.095 1.00 96.69 167 HIS A O 1
ATOM 1334 N N . THR A 1 168 ? 26.756 -3.359 -16.203 1.00 96.94 168 THR A N 1
ATOM 1335 C CA . THR A 1 168 ? 27.625 -3.427 -15.017 1.00 96.94 168 THR A CA 1
ATOM 1336 C C . THR A 1 168 ? 27.135 -2.504 -13.896 1.00 96.94 168 THR A C 1
ATOM 1338 O O . THR A 1 168 ? 27.083 -2.922 -12.741 1.00 96.94 168 THR A O 1
ATOM 1341 N N . SER A 1 169 ? 26.751 -1.264 -14.219 1.00 96.50 169 SER A N 1
ATOM 1342 C CA . SER A 1 169 ? 26.193 -0.319 -13.242 1.00 96.50 169 SER A CA 1
ATOM 1343 C C . SER A 1 169 ? 24.875 -0.809 -12.647 1.00 96.50 169 SER A C 1
ATOM 1345 O O . SER A 1 169 ? 24.660 -0.664 -11.450 1.00 96.50 169 SER A O 1
ATOM 1347 N N . LEU A 1 170 ? 24.011 -1.423 -13.454 1.00 97.25 170 LEU A N 1
ATOM 1348 C CA . LEU A 1 170 ? 22.745 -1.986 -12.997 1.00 97.25 170 LEU A CA 1
ATOM 1349 C C . LEU A 1 170 ? 22.971 -3.133 -12.003 1.00 97.25 170 LEU A C 1
ATOM 1351 O O . LEU A 1 170 ? 22.332 -3.154 -10.954 1.00 97.25 170 LEU A O 1
ATOM 1355 N N . THR A 1 171 ? 23.928 -4.026 -12.273 1.00 96.88 171 THR A N 1
ATOM 1356 C CA . THR A 1 171 ? 24.312 -5.089 -11.331 1.00 96.88 171 THR A CA 1
ATOM 1357 C C . THR A 1 171 ? 24.891 -4.530 -10.026 1.00 96.88 171 THR A C 1
ATOM 1359 O O . THR A 1 171 ? 24.556 -5.024 -8.949 1.00 96.88 171 THR A O 1
ATOM 1362 N N . ASP A 1 172 ? 25.726 -3.485 -10.085 1.00 97.12 172 ASP A N 1
ATOM 1363 C CA . ASP A 1 172 ? 26.253 -2.823 -8.881 1.00 97.12 172 ASP A CA 1
ATOM 1364 C C . ASP A 1 172 ? 25.136 -2.180 -8.046 1.00 97.12 172 ASP A C 1
ATOM 1366 O O . ASP A 1 172 ? 25.053 -2.402 -6.837 1.00 97.12 172 ASP A O 1
ATOM 1370 N N . LEU A 1 173 ? 24.224 -1.447 -8.692 1.00 97.62 173 LEU A N 1
ATOM 1371 C CA . LEU A 1 173 ? 23.083 -0.818 -8.027 1.00 97.62 173 LEU A CA 1
ATOM 1372 C C . LEU A 1 173 ? 22.159 -1.851 -7.372 1.00 97.62 173 LEU A C 1
ATOM 1374 O O . LEU A 1 173 ? 21.724 -1.636 -6.242 1.00 97.62 173 LEU A O 1
ATOM 1378 N N . GLN A 1 174 ? 21.899 -2.979 -8.038 1.00 97.19 174 GLN A N 1
ATOM 1379 C CA . GLN A 1 174 ? 21.145 -4.095 -7.460 1.00 97.19 174 GLN A CA 1
ATOM 1380 C C . GLN A 1 174 ? 21.858 -4.670 -6.233 1.00 97.19 174 GLN A C 1
ATOM 1382 O O . GLN A 1 174 ? 21.251 -4.780 -5.173 1.00 97.19 174 GLN A O 1
ATOM 1387 N N . SER A 1 175 ? 23.169 -4.923 -6.320 1.00 97.25 175 SER A N 1
ATOM 1388 C CA . SER A 1 175 ? 23.948 -5.405 -5.173 1.00 97.25 175 SER A CA 1
ATOM 1389 C C . SER A 1 175 ? 23.928 -4.427 -3.993 1.00 97.25 175 SER A C 1
ATOM 1391 O O . SER A 1 175 ? 23.851 -4.837 -2.833 1.00 97.25 175 SER A O 1
ATOM 1393 N N . ARG A 1 176 ? 23.992 -3.121 -4.271 1.00 96.38 176 ARG A N 1
ATOM 1394 C CA . ARG A 1 176 ? 23.878 -2.074 -3.249 1.00 96.38 176 ARG A CA 1
ATOM 1395 C C . ARG A 1 176 ? 22.490 -2.055 -2.617 1.00 96.38 176 ARG A C 1
ATOM 1397 O O . ARG A 1 176 ? 22.407 -1.953 -1.396 1.00 96.38 176 ARG A O 1
ATOM 1404 N N . LEU A 1 177 ? 21.431 -2.193 -3.415 1.00 96.62 177 LEU A N 1
ATOM 1405 C CA . LEU A 1 177 ? 20.058 -2.279 -2.920 1.00 96.62 177 LEU A CA 1
ATOM 1406 C C . LEU A 1 177 ? 19.866 -3.507 -2.019 1.00 96.62 177 LEU A C 1
ATOM 1408 O O . LEU A 1 177 ? 19.293 -3.379 -0.939 1.00 96.62 177 LEU A O 1
ATOM 1412 N N . ASP A 1 178 ? 20.396 -4.666 -2.406 1.00 94.75 178 ASP A N 1
ATOM 1413 C CA . ASP A 1 178 ? 20.316 -5.895 -1.608 1.00 94.75 178 ASP A CA 1
ATOM 1414 C C . ASP A 1 178 ? 21.037 -5.733 -0.261 1.00 94.75 178 ASP A C 1
ATOM 1416 O O . ASP A 1 178 ? 20.492 -6.045 0.798 1.00 94.75 178 ASP A O 1
ATOM 1420 N N . LYS A 1 179 ? 22.250 -5.163 -0.267 1.00 94.56 179 LYS A N 1
ATOM 1421 C CA . LYS A 1 179 ? 23.010 -4.882 0.965 1.00 94.56 179 LYS A CA 1
ATOM 1422 C C . LYS A 1 179 ? 22.323 -3.865 1.870 1.00 94.56 179 LYS A C 1
ATOM 1424 O O . LYS A 1 179 ? 22.452 -3.955 3.088 1.00 94.56 179 LYS A O 1
ATOM 1429 N N . LEU A 1 180 ? 21.661 -2.870 1.287 1.00 92.94 180 LEU A N 1
ATOM 1430 C CA . LEU A 1 180 ? 20.963 -1.826 2.027 1.00 92.94 180 LEU A CA 1
ATOM 1431 C C . LEU A 1 180 ? 19.670 -2.366 2.646 1.00 92.94 180 LEU A C 1
ATOM 1433 O O . LEU A 1 180 ? 19.417 -2.166 3.828 1.00 92.94 180 LEU A O 1
ATOM 1437 N N . THR A 1 181 ? 18.884 -3.120 1.878 1.00 89.50 181 THR A N 1
ATOM 1438 C CA . THR A 1 181 ? 17.639 -3.734 2.363 1.00 89.50 181 THR A CA 1
ATOM 1439 C 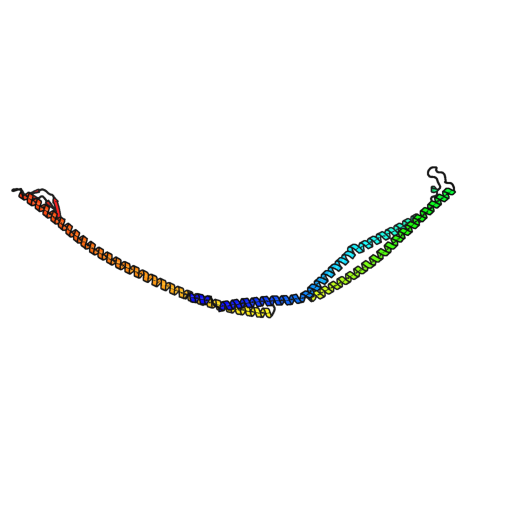C . THR A 1 181 ? 17.892 -4.808 3.420 1.00 89.50 181 THR A C 1
ATOM 1441 O O . THR A 1 181 ? 17.112 -4.920 4.360 1.00 89.50 181 THR A O 1
ATOM 1444 N N . ALA A 1 182 ? 19.021 -5.521 3.360 1.00 89.88 182 ALA A N 1
ATOM 1445 C CA . ALA A 1 182 ? 19.438 -6.446 4.415 1.00 89.88 182 ALA A CA 1
ATOM 1446 C C . ALA A 1 182 ? 19.746 -5.766 5.769 1.00 89.88 182 ALA A C 1
ATOM 1448 O O . ALA A 1 182 ? 19.795 -6.448 6.790 1.00 89.88 182 ALA A O 1
ATOM 1449 N N . GLN A 1 183 ? 19.958 -4.443 5.797 1.00 87.44 183 GLN A N 1
ATOM 1450 C CA . GLN A 1 183 ? 20.163 -3.676 7.035 1.00 87.44 183 GLN A CA 1
ATOM 1451 C C . GLN A 1 183 ? 18.848 -3.233 7.691 1.00 87.44 183 GLN A C 1
ATOM 1453 O O . GLN A 1 183 ? 18.876 -2.729 8.814 1.00 87.44 183 GLN A O 1
ATOM 1458 N N . ILE A 1 184 ? 17.703 -3.412 7.020 1.00 85.44 184 ILE A N 1
ATOM 1459 C CA . ILE A 1 184 ? 16.389 -3.080 7.573 1.00 85.44 184 ILE A CA 1
ATOM 1460 C C . ILE A 1 184 ? 16.130 -3.987 8.774 1.00 85.44 184 ILE A C 1
ATOM 1462 O O . ILE A 1 184 ? 16.046 -5.211 8.663 1.00 85.44 184 ILE A O 1
ATOM 1466 N N . VAL A 1 185 ? 15.991 -3.376 9.948 1.00 79.75 185 VAL A N 1
ATOM 1467 C CA . VAL A 1 185 ? 15.695 -4.112 11.174 1.00 79.75 185 VAL A CA 1
ATOM 1468 C C . VAL A 1 185 ? 14.190 -4.324 11.251 1.00 79.75 185 VAL A C 1
ATOM 1470 O O . VAL A 1 185 ? 13.415 -3.371 11.198 1.00 79.75 185 VAL A O 1
ATOM 1473 N N . HIS A 1 186 ? 13.770 -5.573 11.432 1.00 78.88 186 HIS A N 1
ATOM 1474 C CA . HIS A 1 186 ? 12.390 -5.923 11.756 1.00 78.88 186 HIS A CA 1
ATOM 1475 C C . HIS A 1 186 ? 12.308 -6.258 13.247 1.00 78.88 186 HIS A C 1
ATOM 1477 O O . HIS A 1 186 ? 12.518 -7.414 13.625 1.00 78.88 186 HIS A O 1
ATOM 1483 N N . PRO A 1 187 ? 12.077 -5.265 14.124 1.00 78.62 187 PRO A N 1
ATOM 1484 C CA . PRO A 1 187 ? 11.967 -5.545 15.543 1.00 78.62 187 PRO A CA 1
ATOM 1485 C C . PRO A 1 187 ? 10.765 -6.445 15.822 1.00 78.62 187 PRO A C 1
ATOM 1487 O O . PRO A 1 187 ? 9.786 -6.478 15.073 1.00 78.62 187 PRO A O 1
ATOM 1490 N N . ALA A 1 188 ? 10.859 -7.194 16.918 1.00 84.81 188 ALA A N 1
ATOM 1491 C CA . ALA A 1 188 ? 9.763 -8.025 17.385 1.00 84.81 188 ALA A CA 1
ATOM 1492 C C . ALA A 1 188 ? 8.502 -7.175 17.658 1.00 84.81 188 ALA A C 1
ATOM 1494 O O . ALA A 1 188 ? 8.603 -5.975 17.901 1.00 84.81 188 ALA A O 1
ATOM 1495 N N . PRO A 1 189 ? 7.301 -7.776 17.658 1.00 88.81 189 PRO A N 1
ATOM 1496 C CA . PRO A 1 189 ? 6.096 -7.074 18.088 1.00 88.81 189 PRO A CA 1
ATOM 1497 C C . PRO A 1 189 ? 6.259 -6.486 19.496 1.00 88.81 189 PRO A C 1
ATOM 1499 O O . PRO A 1 189 ? 6.851 -7.132 20.367 1.00 88.81 189 PRO A O 1
ATOM 1502 N N . PHE A 1 190 ? 5.698 -5.294 19.727 1.00 91.81 190 PHE A N 1
ATOM 1503 C CA . PHE A 1 190 ? 5.749 -4.600 21.020 1.00 91.81 190 PHE A CA 1
ATOM 1504 C C . PHE A 1 190 ? 5.272 -5.491 22.176 1.00 91.81 190 PHE A C 1
ATOM 1506 O O . PHE A 1 190 ? 5.823 -5.449 23.272 1.00 91.81 190 PHE A O 1
ATOM 1513 N N . GLU A 1 191 ? 4.309 -6.371 21.914 1.00 92.06 191 GLU A N 1
ATOM 1514 C CA . GLU A 1 191 ? 3.722 -7.296 22.880 1.00 92.06 191 GLU A CA 1
ATOM 1515 C C . GLU A 1 191 ? 4.739 -8.292 23.469 1.00 92.06 191 GLU A C 1
ATOM 1517 O O . GLU A 1 191 ? 4.503 -8.849 24.542 1.00 92.06 191 GLU A O 1
ATOM 1522 N N . LYS A 1 192 ? 5.880 -8.502 22.793 1.00 92.19 192 LYS A N 1
ATOM 1523 C CA . LYS A 1 192 ? 6.988 -9.357 23.252 1.00 92.19 192 LYS A CA 1
ATOM 1524 C C . LYS A 1 192 ? 8.057 -8.608 24.054 1.00 92.19 192 LYS A C 1
ATOM 1526 O O . LYS A 1 192 ? 9.068 -9.208 24.406 1.00 92.19 192 LYS A O 1
ATOM 1531 N N . THR A 1 193 ? 7.878 -7.314 24.302 1.00 93.12 193 THR A N 1
ATOM 1532 C CA . THR A 1 193 ? 8.838 -6.508 25.064 1.00 93.12 193 THR A CA 1
ATOM 1533 C C . THR A 1 193 ? 8.603 -6.627 26.570 1.00 93.12 193 THR A C 1
ATOM 1535 O O . THR A 1 193 ? 7.470 -6.798 27.029 1.00 93.12 193 THR A O 1
ATOM 1538 N N . ASP A 1 194 ? 9.672 -6.472 27.355 1.00 93.44 194 ASP A N 1
ATOM 1539 C CA . ASP A 1 194 ? 9.592 -6.436 28.822 1.00 93.44 194 ASP A CA 1
ATOM 1540 C C . ASP A 1 194 ? 8.752 -5.253 29.331 1.00 93.44 194 ASP A C 1
ATOM 1542 O O . ASP A 1 194 ? 8.084 -5.346 30.365 1.00 93.44 194 ASP A O 1
ATOM 1546 N N . GLU A 1 195 ? 8.749 -4.145 28.587 1.00 93.38 195 GLU A N 1
ATOM 1547 C CA . GLU A 1 195 ? 7.947 -2.958 28.883 1.00 93.38 195 GLU A CA 1
ATOM 1548 C C . GLU A 1 195 ? 6.446 -3.261 28.789 1.00 93.38 195 GLU A C 1
ATOM 1550 O O . GLU A 1 195 ? 5.713 -3.028 29.756 1.00 93.38 195 GLU A O 1
ATOM 1555 N N . HIS A 1 196 ? 5.999 -3.878 27.686 1.00 95.31 196 HIS A N 1
ATOM 1556 C CA . HIS A 1 196 ? 4.618 -4.342 27.553 1.00 95.31 196 HIS A CA 1
ATOM 1557 C C . HIS A 1 196 ? 4.261 -5.353 28.647 1.00 95.31 196 HIS A C 1
ATOM 1559 O O . HIS A 1 196 ? 3.225 -5.215 29.295 1.00 95.31 196 HIS A O 1
ATOM 1565 N N . ALA A 1 197 ? 5.129 -6.336 28.909 1.00 95.31 197 ALA A N 1
ATOM 1566 C CA . ALA A 1 197 ? 4.892 -7.330 29.954 1.00 95.31 197 ALA A CA 1
ATOM 1567 C C . ALA A 1 197 ? 4.718 -6.684 31.342 1.00 95.31 197 ALA A C 1
ATOM 1569 O O . ALA A 1 197 ? 3.864 -7.102 32.125 1.00 95.31 197 ALA A O 1
ATOM 1570 N N . THR A 1 198 ? 5.493 -5.640 31.643 1.00 96.00 198 THR A N 1
ATOM 1571 C CA . THR A 1 198 ? 5.416 -4.904 32.911 1.00 96.00 198 THR A CA 1
ATOM 1572 C C . THR A 1 198 ? 4.123 -4.099 33.025 1.00 96.00 198 THR A C 1
ATOM 1574 O O . THR A 1 198 ? 3.449 -4.167 34.056 1.00 96.00 198 THR A O 1
ATOM 1577 N N . LEU A 1 199 ? 3.750 -3.351 31.983 1.00 95.75 199 LEU A N 1
ATOM 1578 C CA . LEU A 1 199 ? 2.512 -2.566 31.970 1.00 95.75 199 LEU A CA 1
ATOM 1579 C C . LEU A 1 199 ? 1.269 -3.463 31.990 1.00 95.75 199 LEU A C 1
ATOM 1581 O O . LEU A 1 199 ? 0.335 -3.195 32.746 1.00 95.75 199 LEU A O 1
ATOM 1585 N N . ASN A 1 200 ? 1.282 -4.567 31.241 1.00 96.06 200 ASN A N 1
ATOM 1586 C CA . ASN A 1 200 ? 0.174 -5.514 31.210 1.00 96.06 200 ASN A CA 1
ATOM 1587 C C . ASN A 1 200 ? -0.028 -6.200 32.572 1.00 96.06 200 ASN A C 1
ATOM 1589 O O . ASN A 1 200 ? -1.153 -6.283 33.052 1.00 96.06 200 ASN A O 1
ATOM 1593 N N . LYS A 1 201 ? 1.052 -6.580 33.273 1.00 96.75 201 LYS A N 1
ATOM 1594 C CA . LYS A 1 201 ? 0.954 -7.087 34.658 1.00 96.75 201 LYS A CA 1
ATOM 1595 C C . LYS A 1 201 ? 0.333 -6.068 35.619 1.00 96.75 201 LYS A C 1
ATOM 1597 O O . LYS A 1 201 ? -0.446 -6.444 36.495 1.00 96.75 201 LYS A O 1
ATOM 1602 N N . LYS A 1 202 ? 0.667 -4.778 35.481 1.00 95.56 202 LYS A N 1
ATOM 1603 C CA . LYS A 1 202 ? 0.038 -3.712 36.281 1.00 95.56 202 LYS A CA 1
ATOM 1604 C C . LYS A 1 202 ? -1.455 -3.604 35.968 1.00 95.56 202 LYS A C 1
ATOM 1606 O O . LYS A 1 202 ? -2.252 -3.544 36.899 1.00 95.56 202 LYS A O 1
ATOM 1611 N N . LEU A 1 203 ? -1.823 -3.633 34.687 1.00 96.81 203 LEU A N 1
ATOM 1612 C CA . LEU A 1 203 ? -3.216 -3.595 34.241 1.00 96.81 203 LEU A CA 1
ATOM 1613 C C . LEU A 1 203 ? -4.027 -4.761 34.823 1.00 96.81 203 LEU A C 1
ATOM 1615 O O . LEU A 1 203 ? -5.069 -4.532 35.433 1.00 96.81 203 LEU A O 1
ATOM 1619 N N . GLU A 1 204 ? -3.518 -5.988 34.698 1.00 95.88 204 GLU A N 1
ATOM 1620 C CA . GLU A 1 204 ? -4.150 -7.200 35.234 1.00 95.88 204 GLU A CA 1
ATOM 1621 C C . GLU A 1 204 ? -4.348 -7.115 36.755 1.00 95.88 204 GLU A C 1
ATOM 1623 O O . GLU A 1 204 ? -5.416 -7.453 37.267 1.00 95.88 204 GLU A O 1
ATOM 1628 N N . SER A 1 205 ? -3.348 -6.611 37.487 1.00 95.44 205 SER A N 1
ATOM 1629 C CA . SER A 1 205 ? -3.433 -6.415 38.939 1.00 95.44 205 SER A CA 1
ATOM 1630 C C . SER A 1 205 ? -4.562 -5.452 39.331 1.00 95.44 205 SER A C 1
ATOM 1632 O O . SER A 1 205 ? -5.401 -5.787 40.171 1.00 95.44 205 SER A O 1
ATOM 1634 N N . VAL A 1 206 ? -4.643 -4.283 38.686 1.00 93.69 206 VAL A N 1
ATOM 1635 C CA . VAL A 1 206 ? -5.687 -3.279 38.969 1.00 93.69 206 VAL A CA 1
ATOM 1636 C C . VAL A 1 206 ? -7.073 -3.792 38.554 1.00 93.69 206 VAL A C 1
ATOM 1638 O O . VAL A 1 206 ? -8.051 -3.588 39.273 1.00 93.69 206 VAL A O 1
ATOM 1641 N N . GLN A 1 207 ? -7.174 -4.534 37.447 1.00 93.31 207 GLN A N 1
ATOM 1642 C CA . GLN A 1 207 ? -8.422 -5.182 37.027 1.00 93.31 207 GLN A CA 1
ATOM 1643 C C . GLN A 1 207 ? -8.902 -6.236 38.033 1.00 93.31 207 GLN A C 1
ATOM 1645 O O . GLN A 1 207 ? -10.098 -6.300 38.332 1.00 93.31 207 GLN A O 1
ATOM 1650 N N . MET A 1 208 ? -7.993 -7.037 38.600 1.00 92.50 208 MET A N 1
ATOM 1651 C CA . MET A 1 208 ? -8.336 -7.984 39.665 1.00 92.50 208 MET A CA 1
ATOM 1652 C C . MET A 1 208 ? -8.826 -7.269 40.931 1.00 92.50 208 MET A C 1
ATOM 1654 O O . MET A 1 208 ? -9.824 -7.693 41.519 1.00 92.50 208 MET A O 1
ATOM 1658 N N . GLN A 1 209 ? -8.185 -6.163 41.325 1.00 90.31 209 GLN A N 1
ATOM 1659 C CA . GLN A 1 209 ? -8.635 -5.344 42.458 1.00 90.31 209 GLN A CA 1
ATOM 1660 C C . GLN A 1 209 ? -10.035 -4.765 42.223 1.00 90.31 209 GLN A C 1
ATOM 1662 O O . GLN A 1 209 ? -10.896 -4.864 43.099 1.00 90.31 209 GLN A O 1
ATOM 1667 N N . LEU A 1 210 ? -10.295 -4.236 41.022 1.00 90.12 210 LEU A N 1
ATOM 1668 C CA . LEU A 1 210 ? -11.607 -3.718 40.635 1.00 90.12 210 LEU A CA 1
ATOM 1669 C C . LEU A 1 210 ? -12.685 -4.804 40.726 1.00 90.12 210 LEU A C 1
ATOM 1671 O O . LEU A 1 210 ? -13.754 -4.571 41.291 1.00 90.12 210 LEU A O 1
ATOM 1675 N N . LYS A 1 211 ? -12.397 -6.006 40.213 1.00 88.44 211 LYS A N 1
ATOM 1676 C CA . LYS A 1 211 ? -13.322 -7.147 40.267 1.00 88.44 211 LYS A CA 1
ATOM 1677 C C . LYS A 1 211 ? -13.625 -7.578 41.705 1.00 88.44 211 LYS A C 1
ATOM 1679 O O . LYS A 1 211 ? -14.769 -7.884 42.027 1.00 88.44 211 LYS A O 1
ATOM 1684 N N . SER A 1 212 ? -12.619 -7.576 42.579 1.00 86.81 212 SER A N 1
ATOM 1685 C CA . SER A 1 212 ? -12.806 -7.909 43.995 1.00 86.81 212 SER A CA 1
ATOM 1686 C C . SER A 1 212 ? -13.684 -6.884 44.717 1.00 86.81 212 SER A C 1
ATOM 1688 O O . SER A 1 212 ? -14.568 -7.264 45.484 1.00 86.81 212 SER A O 1
ATOM 1690 N N . ILE A 1 213 ? -13.444 -5.589 44.490 1.00 83.75 213 ILE A N 1
ATOM 1691 C CA . ILE A 1 213 ? -14.190 -4.517 45.159 1.00 83.75 213 ILE A CA 1
ATOM 1692 C C . ILE A 1 213 ? -15.627 -4.464 44.647 1.00 83.75 213 ILE A C 1
ATOM 1694 O O . ILE A 1 213 ? -16.541 -4.506 45.465 1.00 83.75 213 ILE A O 1
ATOM 1698 N N . SER A 1 214 ? -15.836 -4.464 43.327 1.00 81.00 214 SER A N 1
ATOM 1699 C CA . SER A 1 214 ? -17.180 -4.471 42.723 1.00 81.00 214 SER A CA 1
ATOM 1700 C C . SER A 1 214 ? -18.034 -5.640 43.224 1.00 81.00 214 SER A C 1
ATOM 1702 O O . SER A 1 214 ? -19.151 -5.411 43.684 1.00 81.00 214 SER A O 1
ATOM 1704 N N . GLY A 1 215 ? -17.481 -6.858 43.274 1.00 79.81 215 GLY A N 1
ATOM 1705 C CA . GLY A 1 215 ? -18.193 -8.020 43.817 1.00 79.81 215 GLY A CA 1
ATOM 1706 C C . GLY A 1 215 ? -18.589 -7.860 45.291 1.00 79.81 215 GLY A C 1
ATOM 1707 O O . GLY A 1 215 ? -19.722 -8.156 45.669 1.00 79.81 215 GLY A O 1
ATOM 1708 N N . SER A 1 216 ? -17.691 -7.330 46.132 1.00 80.50 216 SER A N 1
ATOM 1709 C CA . SER A 1 216 ? -17.999 -7.071 47.550 1.00 80.50 216 SER A CA 1
ATOM 1710 C C . SER A 1 216 ? -19.063 -5.980 47.742 1.00 80.50 216 SER A C 1
ATOM 1712 O O . SER A 1 216 ? -19.931 -6.085 48.614 1.00 80.50 216 SER A O 1
ATOM 1714 N N . THR A 1 217 ? -19.025 -4.948 46.897 1.00 80.06 217 THR A N 1
ATOM 1715 C CA . THR A 1 217 ? -19.964 -3.825 46.887 1.00 80.06 217 THR A CA 1
ATOM 1716 C C . THR A 1 217 ? -21.360 -4.288 46.481 1.00 80.06 217 THR A C 1
ATOM 1718 O O . THR A 1 217 ? -22.335 -3.958 47.159 1.00 80.06 217 THR A O 1
ATOM 1721 N N . GLU A 1 218 ? -21.470 -5.095 45.423 1.00 79.81 218 GLU A N 1
ATOM 1722 C CA . GLU A 1 218 ? -22.738 -5.673 44.965 1.00 79.81 218 GLU A CA 1
ATOM 1723 C C . GLU A 1 218 ? -23.365 -6.580 46.022 1.00 79.81 218 GLU A C 1
ATOM 1725 O O . GLU A 1 218 ? -24.557 -6.452 46.309 1.00 79.81 218 GLU A O 1
ATOM 1730 N N . GLN A 1 219 ? -22.565 -7.430 46.670 1.00 82.81 219 GLN A N 1
ATOM 1731 C CA . GLN A 1 219 ? -23.050 -8.304 47.734 1.00 82.81 219 GLN A CA 1
ATOM 1732 C C . GLN A 1 219 ? -23.602 -7.499 48.921 1.00 82.81 219 GLN A C 1
ATOM 1734 O O . GLN A 1 219 ? -24.684 -7.792 49.433 1.00 82.81 219 GLN A O 1
ATOM 1739 N N . ARG A 1 220 ? -22.901 -6.435 49.334 1.00 81.06 220 ARG A N 1
ATOM 1740 C CA . ARG A 1 220 ? -23.351 -5.558 50.424 1.00 81.06 220 ARG A CA 1
ATOM 1741 C C . ARG A 1 220 ? -24.604 -4.764 50.051 1.00 81.06 220 ARG A C 1
ATOM 1743 O O . ARG A 1 220 ? -25.485 -4.593 50.893 1.00 81.06 220 ARG A O 1
ATOM 1750 N N . ALA A 1 221 ? -24.702 -4.299 48.806 1.00 82.38 221 ALA A N 1
ATOM 1751 C CA . ALA A 1 221 ? -25.897 -3.632 48.303 1.00 82.38 221 ALA A CA 1
ATOM 1752 C C . ALA A 1 221 ? -27.108 -4.579 48.292 1.00 82.38 221 ALA A C 1
ATOM 1754 O O . ALA A 1 221 ? -28.181 -4.173 48.727 1.00 82.38 221 ALA A O 1
ATOM 1755 N N . ALA A 1 222 ? -26.932 -5.838 47.875 1.00 84.31 222 ALA A N 1
ATOM 1756 C CA . ALA A 1 222 ? -27.989 -6.850 47.895 1.00 84.31 222 ALA A CA 1
ATOM 1757 C C . ALA A 1 222 ? -28.498 -7.132 49.319 1.00 84.31 222 ALA A C 1
ATOM 1759 O O . ALA A 1 222 ? -29.704 -7.151 49.541 1.00 84.31 222 ALA A O 1
ATOM 1760 N N . MET A 1 223 ? -27.600 -7.259 50.304 1.00 86.00 223 MET A N 1
ATOM 1761 C CA . MET A 1 223 ? -27.998 -7.439 51.708 1.00 86.00 223 MET A CA 1
ATOM 1762 C C . MET A 1 223 ? -28.813 -6.256 52.249 1.00 86.00 223 MET A C 1
ATOM 1764 O O . MET A 1 223 ? -29.805 -6.458 52.942 1.00 86.00 223 MET A O 1
ATOM 1768 N N . LEU A 1 224 ? -28.410 -5.020 51.939 1.00 86.19 224 LEU A N 1
ATOM 1769 C CA . LEU A 1 224 ? -29.158 -3.824 52.347 1.00 86.19 224 LEU A CA 1
ATOM 1770 C C . LEU A 1 224 ? -30.516 -3.719 51.639 1.00 86.19 224 LEU A C 1
ATOM 1772 O O . LEU A 1 224 ? -31.469 -3.218 52.232 1.00 86.19 224 LEU A O 1
ATOM 1776 N N . GLN A 1 225 ? -30.606 -4.176 50.387 1.00 86.62 225 GLN A N 1
ATOM 1777 C CA . GLN A 1 225 ? -31.854 -4.224 49.625 1.00 86.62 225 GLN A CA 1
ATOM 1778 C C . GLN A 1 225 ? -32.847 -5.213 50.255 1.00 86.62 225 GLN A C 1
ATOM 1780 O O . GLN A 1 225 ? -34.008 -4.861 50.429 1.00 86.62 225 GLN A O 1
ATOM 1785 N N . GLU A 1 226 ? -32.370 -6.394 50.658 1.00 90.00 226 GLU A N 1
ATOM 1786 C CA . GLU A 1 226 ? -33.170 -7.421 51.342 1.00 90.00 226 GLU A CA 1
ATOM 1787 C C . GLU A 1 226 ? -33.665 -6.945 52.718 1.00 90.00 226 GLU A C 1
ATOM 1789 O O . GLU A 1 226 ? -34.809 -7.163 53.111 1.00 90.00 226 GLU A O 1
ATOM 1794 N N . GLN A 1 227 ? -32.813 -6.236 53.464 1.00 89.88 227 GLN A N 1
ATOM 1795 C CA . GLN A 1 227 ? -33.226 -5.623 54.729 1.00 89.88 227 GLN A CA 1
ATOM 1796 C C . GLN A 1 227 ? -34.293 -4.548 54.519 1.00 89.88 227 GLN A C 1
ATOM 1798 O O . GLN A 1 227 ? -35.234 -4.457 55.306 1.00 89.88 227 GLN A O 1
ATOM 1803 N N . LEU A 1 228 ? -34.156 -3.736 53.467 1.00 90.12 228 LEU A N 1
ATOM 1804 C CA . LEU A 1 228 ? -35.139 -2.711 53.138 1.00 90.12 228 LEU A CA 1
ATOM 1805 C C . LEU A 1 228 ? -36.489 -3.338 52.773 1.00 90.12 228 LEU A C 1
ATOM 1807 O O . LEU A 1 228 ? -37.495 -2.888 53.311 1.00 90.12 228 LEU A O 1
ATOM 1811 N N . SER A 1 229 ? -36.517 -4.382 51.935 1.00 90.38 229 SER A N 1
ATOM 1812 C CA . SER A 1 229 ? -37.768 -5.071 51.590 1.00 90.38 229 SER A CA 1
ATOM 1813 C C . SER A 1 229 ? -38.447 -5.669 52.818 1.00 90.38 229 SER A C 1
ATOM 1815 O O . SER A 1 229 ? -39.642 -5.460 52.996 1.00 90.38 229 SER A O 1
ATOM 1817 N N . GLY A 1 230 ? -37.689 -6.305 53.719 1.00 90.88 230 GLY A N 1
ATOM 1818 C CA . GLY A 1 230 ? -38.246 -6.837 54.967 1.00 90.88 230 GLY A CA 1
ATOM 1819 C C . GLY A 1 230 ? -38.903 -5.761 55.840 1.00 90.88 230 GLY A C 1
ATOM 1820 O O . GLY A 1 230 ? -40.022 -5.941 56.315 1.00 90.88 230 GLY A O 1
ATOM 1821 N N . VAL A 1 231 ? -38.250 -4.604 56.004 1.00 91.31 231 VAL A N 1
ATOM 1822 C CA . VAL A 1 231 ? -38.814 -3.477 56.772 1.00 91.31 231 VAL A CA 1
ATOM 1823 C C . VAL A 1 231 ? -40.045 -2.879 56.080 1.00 91.31 231 VAL A C 1
ATOM 1825 O O . VAL A 1 231 ? -41.000 -2.492 56.755 1.00 91.31 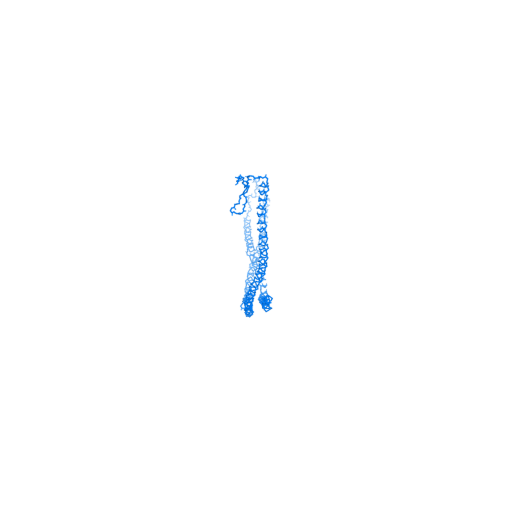231 VAL A O 1
ATOM 1828 N N . THR A 1 232 ? -40.049 -2.796 54.748 1.00 90.75 232 THR A N 1
ATOM 1829 C CA . THR A 1 232 ? -41.208 -2.317 53.983 1.00 90.75 232 THR A CA 1
ATOM 1830 C C . THR A 1 232 ? -42.407 -3.256 54.136 1.00 90.75 232 THR A C 1
ATOM 1832 O O . THR A 1 232 ? -43.510 -2.780 54.399 1.00 90.75 232 THR A O 1
ATOM 1835 N N . ASP A 1 233 ? -42.198 -4.571 54.075 1.00 91.75 233 ASP A N 1
ATOM 1836 C CA . ASP A 1 233 ? -43.263 -5.564 54.268 1.00 91.75 233 ASP A CA 1
ATOM 1837 C C . ASP A 1 233 ? -43.859 -5.503 55.686 1.00 91.75 233 ASP A C 1
ATOM 1839 O O . ASP A 1 233 ? -45.080 -5.588 55.877 1.00 91.75 233 ASP A O 1
ATOM 1843 N N . GLU A 1 234 ? -43.012 -5.313 56.704 1.00 91.94 234 GLU A N 1
ATOM 1844 C CA . GLU A 1 234 ? -43.458 -5.101 58.085 1.00 91.94 234 GLU A CA 1
ATOM 1845 C C . GLU A 1 234 ? -44.294 -3.823 58.226 1.00 91.94 234 GLU A C 1
ATOM 1847 O O . GLU A 1 234 ? -45.349 -3.837 58.873 1.00 91.94 234 GLU A O 1
ATOM 1852 N N . LEU A 1 235 ? -43.858 -2.728 57.598 1.00 92.12 235 LEU A N 1
ATOM 1853 C CA . LEU A 1 235 ? -44.580 -1.459 57.606 1.00 92.12 235 LEU A CA 1
ATOM 1854 C C . LEU A 1 235 ? -45.963 -1.601 56.958 1.00 92.12 235 LEU A C 1
ATOM 1856 O O . LEU A 1 235 ? -46.959 -1.178 57.551 1.00 92.12 235 LEU A O 1
ATOM 1860 N N . ASP A 1 236 ? -46.043 -2.250 55.798 1.00 90.75 236 ASP A N 1
ATOM 1861 C CA . ASP A 1 236 ? -47.299 -2.508 55.089 1.00 90.75 236 ASP A CA 1
ATOM 1862 C C . ASP A 1 236 ? -48.256 -3.368 55.930 1.00 90.75 236 ASP A C 1
ATOM 1864 O O . ASP A 1 236 ? -49.460 -3.099 56.007 1.00 90.75 236 ASP A O 1
ATOM 1868 N N . SER A 1 237 ? -47.733 -4.382 56.625 1.00 91.88 237 SER A N 1
ATOM 1869 C CA . SER A 1 237 ? -48.503 -5.211 57.560 1.00 91.88 237 SER A CA 1
ATOM 1870 C C . SER A 1 237 ? -49.096 -4.385 58.708 1.00 91.88 237 SER A C 1
ATOM 1872 O O . SER A 1 237 ? -50.284 -4.513 59.033 1.00 91.88 237 SER A O 1
ATOM 1874 N N . ILE A 1 238 ? -48.305 -3.486 59.301 1.00 91.44 238 ILE A N 1
ATOM 1875 C CA . ILE A 1 238 ? -48.758 -2.591 60.376 1.00 91.44 238 ILE A CA 1
ATOM 1876 C C . ILE A 1 238 ? -49.806 -1.597 59.859 1.00 91.44 238 ILE A C 1
ATOM 1878 O O . ILE A 1 238 ? -50.821 -1.368 60.527 1.00 91.44 238 ILE A O 1
ATOM 1882 N N . GLN A 1 239 ? -49.616 -1.037 58.664 1.00 89.31 239 GLN A N 1
ATOM 1883 C CA . GLN A 1 239 ? -50.590 -0.136 58.043 1.00 89.31 239 GLN A CA 1
ATOM 1884 C C . GLN A 1 239 ? -51.929 -0.836 57.788 1.00 89.31 239 GLN A C 1
ATOM 1886 O O . GLN A 1 239 ? -52.975 -0.302 58.160 1.00 89.31 239 GLN A O 1
ATOM 1891 N N . ARG A 1 240 ? -51.916 -2.069 57.262 1.00 89.75 240 ARG A N 1
ATOM 1892 C CA . ARG A 1 240 ? -53.134 -2.884 57.094 1.00 89.75 240 ARG A CA 1
ATOM 1893 C C . ARG A 1 240 ? -53.846 -3.133 58.422 1.00 89.75 240 ARG A C 1
ATOM 1895 O O . ARG A 1 240 ? -55.065 -2.997 58.495 1.00 89.75 240 ARG A O 1
ATOM 1902 N N . ARG A 1 241 ? -53.106 -3.458 59.489 1.00 88.56 241 ARG A N 1
ATOM 1903 C CA . ARG A 1 241 ? -53.686 -3.633 60.836 1.00 88.56 241 ARG A CA 1
ATOM 1904 C C . ARG A 1 241 ? -54.324 -2.346 61.354 1.00 88.56 241 ARG A C 1
ATOM 1906 O O . ARG A 1 241 ? -55.402 -2.397 61.939 1.00 88.56 241 ARG A O 1
ATOM 1913 N N . THR A 1 242 ? -53.680 -1.208 61.114 1.00 88.12 242 THR A N 1
ATOM 1914 C CA . THR A 1 242 ? -54.181 0.107 61.533 1.00 88.12 242 THR A CA 1
ATOM 1915 C C . THR A 1 242 ? -55.471 0.472 60.797 1.00 88.12 242 THR A C 1
ATOM 1917 O O . THR A 1 242 ? -56.440 0.874 61.437 1.00 88.12 242 THR A O 1
ATOM 1920 N N . LEU A 1 243 ? -55.530 0.252 59.478 1.00 87.88 243 LEU A N 1
ATOM 1921 C CA . LEU A 1 243 ? -56.747 0.450 58.680 1.00 87.88 243 LEU A CA 1
ATOM 1922 C C . LEU A 1 243 ? -57.882 -0.475 59.134 1.00 87.88 243 LEU A C 1
ATOM 1924 O O . LEU A 1 243 ? -59.007 -0.023 59.332 1.00 87.88 243 LEU A O 1
ATOM 1928 N N . ASN A 1 244 ? -57.585 -1.755 59.375 1.00 90.56 244 ASN A N 1
ATOM 1929 C CA . ASN A 1 244 ? -58.576 -2.700 59.891 1.00 90.56 244 ASN A CA 1
ATOM 1930 C C . ASN A 1 244 ? -59.133 -2.259 61.249 1.00 90.56 244 ASN A C 1
ATOM 1932 O O . 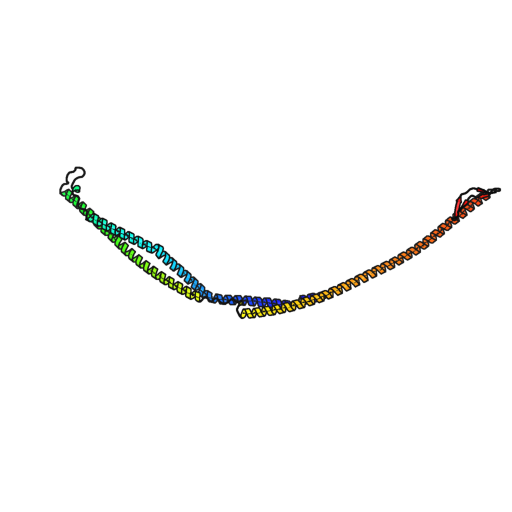ASN A 1 244 ? -60.332 -2.390 61.479 1.00 90.56 244 ASN A O 1
ATOM 1936 N N . LYS A 1 245 ? -58.297 -1.699 62.131 1.00 90.31 245 LYS A N 1
ATOM 1937 C CA . LYS A 1 245 ? -58.751 -1.172 63.422 1.00 90.31 245 LYS A CA 1
ATOM 1938 C C . LYS A 1 245 ? -59.762 -0.031 63.250 1.00 90.31 245 LYS A C 1
ATOM 1940 O O . LYS A 1 245 ? -60.800 -0.054 63.900 1.00 90.31 245 LYS A O 1
ATOM 1945 N N . GLN A 1 246 ? -59.502 0.910 62.339 1.00 88.50 246 GLN A N 1
ATOM 1946 C CA . GLN A 1 246 ? -60.440 2.001 62.039 1.00 88.50 246 GLN A CA 1
ATOM 1947 C C . GLN A 1 246 ? -61.775 1.482 61.487 1.00 88.50 246 GLN A C 1
ATOM 1949 O O . GLN A 1 246 ? -62.834 1.993 61.845 1.00 88.50 246 GLN A O 1
ATOM 1954 N N . ILE A 1 247 ? -61.739 0.447 60.640 1.00 89.31 247 ILE A N 1
ATOM 1955 C CA . ILE A 1 247 ? -62.953 -0.194 60.114 1.00 89.31 247 ILE A CA 1
ATOM 1956 C C . ILE A 1 247 ? -63.760 -0.841 61.246 1.00 89.31 247 ILE A C 1
ATOM 1958 O O . ILE A 1 247 ? -64.980 -0.700 61.269 1.00 89.31 247 ILE A O 1
ATOM 1962 N N . VAL A 1 248 ? -63.101 -1.532 62.182 1.00 90.94 248 VAL A N 1
ATOM 1963 C CA . VAL A 1 248 ? -63.770 -2.149 63.341 1.00 90.94 248 VAL A CA 1
ATOM 1964 C C . VAL A 1 248 ? -64.449 -1.086 64.206 1.00 90.94 248 VAL A C 1
ATOM 1966 O O . VAL A 1 248 ? -65.635 -1.217 64.485 1.00 90.94 248 VAL A O 1
ATOM 1969 N N . GLU A 1 249 ? -63.757 0.010 64.531 1.00 91.94 249 GLU A N 1
ATOM 1970 C CA . GLU A 1 249 ? -64.329 1.114 65.320 1.00 91.94 249 GLU A CA 1
ATOM 1971 C C . GLU A 1 249 ? -65.567 1.737 64.639 1.00 91.94 249 GLU A C 1
ATOM 1973 O O . GLU A 1 249 ? -66.574 2.011 65.293 1.00 91.94 249 GLU A O 1
ATOM 1978 N N . GLN A 1 250 ? -65.542 1.908 63.310 1.00 92.06 250 GLN A N 1
ATOM 1979 C CA . GLN A 1 250 ? -66.709 2.381 62.553 1.00 92.06 250 GLN A CA 1
ATOM 1980 C C . GLN A 1 250 ? -67.874 1.382 62.568 1.00 92.06 250 GLN A C 1
ATOM 1982 O O . GLN A 1 250 ? -69.037 1.792 62.629 1.00 92.06 250 GLN A O 1
ATOM 1987 N N . GLN A 1 251 ? -67.588 0.078 62.498 1.00 91.50 251 GLN A N 1
ATOM 1988 C CA . GLN A 1 251 ? -68.623 -0.953 62.575 1.00 91.50 251 GLN A CA 1
ATOM 1989 C C . GLN A 1 251 ? -69.257 -1.023 63.964 1.00 91.50 251 GLN A C 1
ATOM 1991 O O . GLN A 1 251 ? -70.481 -1.116 64.047 1.00 91.50 251 GLN A O 1
ATOM 1996 N N . ASP A 1 252 ? -68.471 -0.902 65.032 1.00 93.50 252 ASP A N 1
ATOM 1997 C CA . ASP A 1 252 ? -68.983 -0.884 66.405 1.00 93.50 252 ASP A CA 1
ATOM 1998 C C . ASP A 1 252 ? -69.931 0.301 66.632 1.00 93.50 252 ASP A C 1
ATOM 2000 O O . ASP A 1 252 ? -71.045 0.115 67.133 1.00 93.50 252 ASP A O 1
ATOM 2004 N N . GLN A 1 253 ? -69.566 1.498 66.155 1.00 93.94 253 GLN A N 1
ATOM 2005 C CA . GLN A 1 253 ? -70.455 2.663 66.209 1.00 93.94 253 GLN A CA 1
ATOM 2006 C C . GLN A 1 253 ? -71.760 2.418 65.438 1.00 93.94 253 GLN A C 1
ATOM 2008 O O . GLN A 1 253 ? -72.853 2.736 65.910 1.00 93.94 253 GLN A O 1
ATOM 2013 N N . ARG A 1 254 ? -71.668 1.801 64.254 1.00 94.00 254 ARG A N 1
ATOM 2014 C CA . ARG A 1 254 ? -72.847 1.467 63.450 1.00 94.00 254 ARG A CA 1
ATOM 2015 C C . ARG A 1 254 ? -73.749 0.443 64.142 1.00 94.00 254 ARG A C 1
ATOM 2017 O O . ARG A 1 254 ? -74.970 0.530 64.005 1.00 94.00 254 ARG A O 1
ATOM 2024 N N . ILE A 1 255 ? -73.173 -0.520 64.860 1.00 93.88 255 ILE A N 1
ATOM 2025 C CA . ILE A 1 255 ? -73.918 -1.507 65.647 1.00 93.88 255 ILE A CA 1
ATOM 2026 C C . ILE A 1 255 ? -74.686 -0.814 66.777 1.00 93.88 255 ILE A C 1
ATOM 2028 O O . ILE A 1 255 ? -75.866 -1.114 66.967 1.00 93.88 255 ILE A O 1
ATOM 2032 N N . GLU A 1 256 ? -74.067 0.123 67.500 1.00 95.00 256 GLU A N 1
ATOM 2033 C CA . GLU A 1 256 ? -74.766 0.887 68.543 1.00 95.00 256 GLU A CA 1
ATOM 2034 C C . GLU A 1 256 ? -75.923 1.721 67.983 1.00 95.00 256 GLU A C 1
ATOM 2036 O O . GLU A 1 256 ? -77.035 1.667 68.515 1.00 95.00 256 GLU A O 1
ATOM 2041 N N . ASP A 1 257 ? -75.711 2.424 66.868 1.00 94.31 257 ASP A N 1
ATOM 2042 C CA . ASP A 1 257 ? -76.767 3.199 66.206 1.00 94.31 257 ASP A CA 1
ATOM 2043 C C . ASP A 1 257 ? -77.965 2.317 65.818 1.00 94.31 257 ASP A C 1
ATOM 2045 O O . ASP A 1 257 ? -79.126 2.701 65.997 1.00 94.31 257 ASP A O 1
ATOM 2049 N N . LEU A 1 258 ? -77.693 1.119 65.286 1.00 94.81 258 LEU A N 1
ATOM 2050 C CA . LEU A 1 258 ? -78.727 0.159 64.903 1.00 94.81 258 LEU A CA 1
ATOM 2051 C C . LEU A 1 258 ? -79.501 -0.364 66.119 1.00 94.81 258 LEU A C 1
ATOM 2053 O O . LEU A 1 258 ? -80.729 -0.405 66.057 1.00 94.81 258 LEU A O 1
ATOM 2057 N N . LYS A 1 259 ? -78.824 -0.681 67.232 1.00 93.56 259 LYS A N 1
ATOM 2058 C CA . LYS A 1 259 ? -79.474 -1.088 68.493 1.00 93.56 259 LYS A CA 1
ATOM 2059 C C . LYS A 1 259 ? -80.379 0.010 69.052 1.00 93.56 259 LYS A C 1
ATOM 2061 O O . LYS A 1 259 ? -81.512 -0.255 69.448 1.00 93.56 259 LYS A O 1
ATOM 2066 N N . ASN A 1 260 ? -79.915 1.259 69.035 1.00 94.56 260 ASN A N 1
ATOM 2067 C CA . ASN A 1 260 ? -80.716 2.402 69.478 1.00 94.56 260 ASN A CA 1
ATOM 2068 C C . ASN A 1 260 ? -81.969 2.580 68.607 1.00 94.56 260 ASN A C 1
ATOM 2070 O O . ASN A 1 260 ? -83.065 2.846 69.114 1.00 94.56 260 ASN A O 1
ATOM 2074 N N . LYS A 1 261 ? -81.833 2.384 67.290 1.00 94.06 261 LYS A N 1
ATOM 2075 C CA . LYS A 1 261 ? -82.960 2.437 66.356 1.00 94.06 261 LYS A CA 1
ATOM 2076 C C . LYS A 1 261 ? -83.952 1.294 66.579 1.00 94.06 261 LYS A C 1
ATOM 2078 O O . LYS A 1 261 ? -85.156 1.540 66.565 1.00 94.06 261 LYS A O 1
ATOM 2083 N N . GLU A 1 262 ? -83.466 0.078 66.813 1.00 93.00 262 GLU A N 1
ATOM 2084 C CA . GLU A 1 262 ? -84.288 -1.090 67.151 1.00 93.00 262 GLU A CA 1
ATOM 2085 C C . GLU A 1 262 ? -85.107 -0.851 68.427 1.00 93.00 262 GLU A C 1
ATOM 2087 O O . GLU A 1 262 ? -86.320 -1.076 68.434 1.00 93.00 262 GLU A O 1
ATOM 2092 N N . ALA A 1 263 ? -84.483 -0.310 69.478 1.00 93.62 263 ALA A N 1
ATOM 2093 C CA . ALA A 1 263 ? -85.167 0.026 70.725 1.00 93.62 263 ALA A CA 1
ATOM 2094 C C . ALA A 1 263 ? -86.265 1.087 70.515 1.00 93.62 263 ALA A C 1
ATOM 2096 O O . ALA A 1 263 ? -87.390 0.928 70.994 1.00 93.62 263 ALA A O 1
ATOM 2097 N N . SER A 1 264 ? -85.971 2.148 69.751 1.00 93.88 264 SER A N 1
ATOM 2098 C CA . SER A 1 264 ? -86.951 3.196 69.432 1.00 93.88 264 SER A CA 1
ATOM 2099 C C . SER A 1 264 ? -88.139 2.656 68.632 1.00 93.88 264 SER A C 1
ATOM 2101 O O . SER A 1 264 ? -89.290 2.959 68.953 1.00 93.88 264 SER A O 1
ATOM 2103 N N . LEU A 1 265 ? -87.878 1.826 67.617 1.00 93.88 265 LEU A N 1
ATOM 2104 C CA . LEU A 1 265 ? -88.926 1.197 66.814 1.00 93.88 265 LEU A CA 1
ATOM 2105 C C . LEU A 1 265 ? -89.780 0.241 67.650 1.00 93.88 265 LEU A C 1
ATOM 2107 O O . LEU A 1 265 ? -91.000 0.262 67.523 1.00 93.88 265 LEU A O 1
ATOM 2111 N N . SER A 1 266 ? -89.169 -0.528 68.553 1.00 91.75 266 SER A N 1
ATOM 2112 C CA . SER A 1 266 ? -89.889 -1.426 69.466 1.00 91.75 266 SER A CA 1
ATOM 2113 C C . SER A 1 266 ? -90.848 -0.660 70.383 1.00 91.75 266 SER A C 1
ATOM 2115 O O . SER A 1 266 ? -91.985 -1.082 70.592 1.00 91.75 266 SER A O 1
ATOM 2117 N N . PHE A 1 267 ? -90.431 0.510 70.882 1.00 92.56 267 PHE A N 1
ATOM 2118 C CA . PHE A 1 267 ? -91.298 1.382 71.678 1.00 92.56 267 PHE A CA 1
ATOM 2119 C C . PHE A 1 267 ? -92.466 1.958 70.862 1.00 92.56 267 PHE A C 1
ATOM 2121 O O . PHE A 1 267 ? -93.603 2.005 71.343 1.00 92.56 267 PHE A O 1
ATOM 2128 N N . GLN A 1 268 ? -92.211 2.379 69.618 1.00 93.06 268 GLN A N 1
ATOM 2129 C CA . GLN A 1 268 ? -93.269 2.848 68.716 1.00 93.06 268 GLN A CA 1
ATOM 2130 C C . GLN A 1 268 ? -94.277 1.736 68.416 1.00 93.06 268 GLN A C 1
ATOM 2132 O O . GLN A 1 268 ? -95.479 1.977 68.482 1.00 93.06 268 GLN A O 1
ATOM 2137 N N . LEU A 1 269 ? -93.796 0.517 68.167 1.00 93.69 269 LEU A N 1
ATOM 2138 C CA . LEU A 1 269 ? -94.632 -0.653 67.907 1.00 93.69 269 LEU A CA 1
ATOM 2139 C C . LEU A 1 269 ? -95.548 -0.943 69.105 1.00 93.69 269 LEU A C 1
ATOM 2141 O O . LEU A 1 269 ? -96.763 -0.967 68.945 1.00 93.69 269 LEU A O 1
ATOM 2145 N N . ALA A 1 270 ? -94.998 -0.993 70.323 1.00 91.44 270 ALA A N 1
ATOM 2146 C CA . ALA A 1 270 ? -95.793 -1.162 71.544 1.00 91.44 270 ALA A CA 1
ATOM 2147 C C . ALA A 1 270 ? -96.833 -0.040 71.752 1.00 91.44 270 ALA A C 1
ATOM 2149 O O . ALA A 1 270 ? -97.930 -0.272 72.266 1.00 91.44 270 ALA A O 1
ATOM 2150 N N . THR A 1 271 ? -96.505 1.191 71.345 1.00 92.81 271 THR A N 1
ATOM 2151 C CA . THR A 1 271 ? -97.440 2.324 71.391 1.00 92.81 271 THR A CA 1
ATOM 2152 C C . THR A 1 271 ? -98.586 2.137 70.397 1.00 92.81 271 THR A C 1
ATOM 2154 O O . THR A 1 271 ? -99.744 2.362 70.757 1.00 92.81 271 THR A O 1
ATOM 2157 N N . TYR A 1 272 ? -98.286 1.699 69.172 1.00 92.38 272 TYR A N 1
ATOM 2158 C CA . TYR A 1 272 ? -99.300 1.395 68.165 1.00 92.38 272 TYR A CA 1
ATOM 2159 C C . TYR A 1 272 ? -100.190 0.226 68.581 1.00 92.38 272 TYR A C 1
ATOM 2161 O O . TYR A 1 272 ? -101.406 0.362 68.479 1.00 92.38 272 TYR A O 1
ATOM 2169 N N . ASP A 1 273 ? -99.632 -0.847 69.142 1.00 90.88 273 ASP A N 1
ATOM 2170 C CA . ASP A 1 273 ? -100.407 -1.988 69.651 1.00 90.88 273 ASP A CA 1
ATOM 2171 C C . ASP A 1 273 ? -101.392 -1.556 70.743 1.00 90.88 273 ASP A C 1
ATOM 2173 O O . ASP A 1 273 ? -102.571 -1.916 70.724 1.00 90.88 273 ASP A O 1
ATOM 2177 N N . LYS A 1 274 ? -100.943 -0.704 71.675 1.00 90.62 274 LYS A N 1
ATOM 2178 C CA . LYS A 1 274 ? -101.822 -0.130 72.703 1.00 90.62 274 LYS A CA 1
ATOM 2179 C C . LYS A 1 274 ? -102.922 0.740 72.090 1.00 90.62 274 LYS A C 1
ATOM 2181 O O . LYS A 1 274 ? -104.059 0.708 72.563 1.00 90.62 274 LYS A O 1
ATOM 2186 N N . GLY A 1 275 ? -102.588 1.526 71.067 1.00 91.19 275 GLY A N 1
ATOM 2187 C CA . GLY A 1 275 ? -103.549 2.334 70.317 1.00 91.19 275 GLY A CA 1
ATOM 2188 C C . GLY A 1 275 ? -104.597 1.479 69.603 1.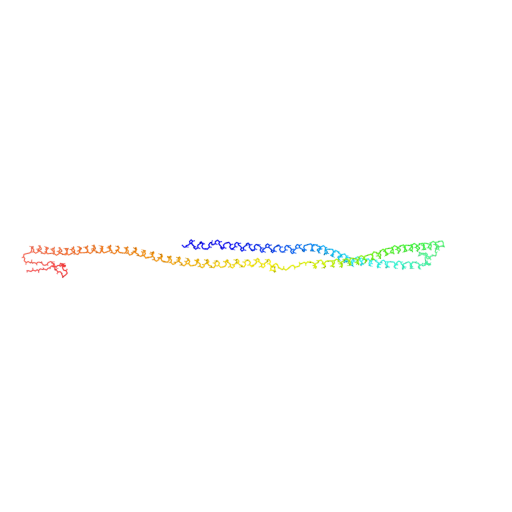00 91.19 275 GLY A C 1
ATOM 2189 O O . GLY A 1 275 ? -105.786 1.782 69.691 1.00 91.19 275 GLY A O 1
ATOM 2190 N N . LEU A 1 276 ? -104.169 0.386 68.966 1.00 88.88 276 LEU A N 1
ATOM 2191 C CA . LEU A 1 276 ? -105.038 -0.570 68.284 1.00 88.88 276 LEU A CA 1
ATOM 2192 C C . LEU A 1 276 ? -106.023 -1.208 69.273 1.00 88.88 276 LEU A C 1
ATOM 2194 O O . LEU A 1 276 ? -107.234 -1.130 69.075 1.00 88.88 276 LEU A O 1
ATOM 2198 N N . ALA A 1 277 ? -105.517 -1.703 70.406 1.00 87.50 277 ALA A N 1
ATOM 2199 C CA . ALA A 1 277 ? -106.341 -2.281 71.466 1.00 87.50 277 ALA A CA 1
ATOM 2200 C C . ALA A 1 277 ? -107.350 -1.273 72.054 1.00 87.50 277 ALA A C 1
ATOM 2202 O O . ALA A 1 277 ? -108.465 -1.638 72.434 1.00 87.50 277 ALA A O 1
ATOM 2203 N N . LEU A 1 278 ? -106.986 0.013 72.148 1.00 90.44 278 LEU A N 1
ATOM 2204 C CA . LEU A 1 278 ? -107.906 1.061 72.596 1.00 90.44 278 LEU A CA 1
ATOM 2205 C C . LEU A 1 278 ? -109.006 1.336 71.559 1.00 90.44 278 LEU A C 1
ATOM 2207 O O . LEU A 1 278 ? -110.166 1.500 71.937 1.00 90.44 278 LEU A O 1
ATOM 2211 N N . ALA A 1 279 ? -108.660 1.372 70.270 1.00 88.19 279 ALA A N 1
ATOM 2212 C CA . ALA A 1 279 ? -109.620 1.561 69.184 1.00 88.19 279 ALA A CA 1
ATOM 2213 C C . ALA A 1 279 ? -110.626 0.399 69.098 1.00 88.19 279 ALA A C 1
ATOM 2215 O O . ALA A 1 279 ? -111.827 0.629 68.920 1.00 88.19 279 ALA A O 1
ATOM 2216 N N . GLU A 1 280 ? -110.165 -0.835 69.301 1.00 86.31 280 GLU A N 1
ATOM 2217 C CA . GLU A 1 280 ? -111.022 -2.022 69.403 1.00 86.31 280 GLU A CA 1
ATOM 2218 C C . GLU A 1 280 ? -112.001 -1.904 70.580 1.00 86.31 280 GLU A C 1
ATOM 2220 O O . GLU A 1 280 ? -113.212 -2.037 70.393 1.00 86.31 280 GLU A O 1
ATOM 2225 N N . LYS A 1 281 ? -111.514 -1.534 71.775 1.00 86.25 281 LYS A N 1
ATOM 2226 C CA . LYS A 1 281 ? -112.372 -1.296 72.952 1.00 86.25 281 LYS A CA 1
ATOM 2227 C C . LYS A 1 281 ? -113.401 -0.192 72.732 1.00 86.25 281 LYS A C 1
ATOM 2229 O O . LYS A 1 281 ? -114.547 -0.334 73.146 1.00 86.25 281 LYS A O 1
ATOM 2234 N N . PHE A 1 282 ? -113.014 0.906 72.087 1.00 89.69 282 PHE A N 1
ATOM 2235 C CA . PHE A 1 282 ? -113.947 1.982 71.755 1.00 89.69 282 PHE A CA 1
ATOM 2236 C C . PHE A 1 282 ? -115.041 1.501 70.794 1.00 89.69 282 PHE A C 1
ATOM 2238 O O . PHE A 1 282 ? -116.212 1.830 70.974 1.00 89.69 282 PHE A O 1
ATOM 2245 N N . THR A 1 283 ? -114.673 0.687 69.801 1.00 86.56 283 THR A N 1
ATOM 2246 C CA . THR A 1 283 ? -115.631 0.071 68.873 1.00 86.56 283 THR A CA 1
ATOM 2247 C C . THR A 1 283 ? -116.610 -0.834 69.626 1.00 86.56 283 THR A C 1
ATOM 2249 O O . THR A 1 283 ? -117.813 -0.755 69.374 1.00 86.56 283 THR A O 1
ATOM 2252 N N . MET A 1 284 ? -116.118 -1.600 70.611 1.00 84.19 284 MET A N 1
ATOM 2253 C CA . MET A 1 284 ? -116.935 -2.380 71.558 1.00 84.19 284 MET A CA 1
ATOM 2254 C C . MET A 1 284 ? -117.926 -1.540 72.337 1.00 84.19 284 MET A C 1
ATOM 2256 O O . MET A 1 284 ? -119.125 -1.818 72.289 1.00 84.19 284 MET A O 1
ATOM 2260 N N . GLN A 1 285 ? -117.451 -0.483 72.986 1.00 86.44 285 GLN A N 1
ATOM 2261 C CA . GLN A 1 285 ? -118.323 0.375 73.775 1.00 86.44 285 GLN A CA 1
ATOM 2262 C C . GLN A 1 285 ? -119.386 1.051 72.903 1.00 86.44 285 GLN A C 1
ATOM 2264 O O . GLN A 1 285 ? -120.561 1.056 73.247 1.00 86.44 285 GLN A O 1
ATOM 2269 N N . LYS A 1 286 ? -119.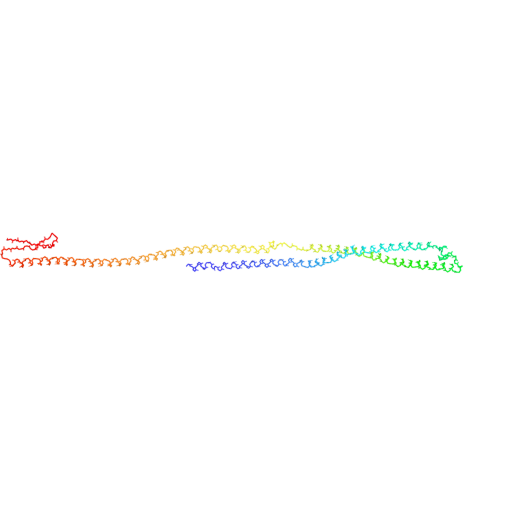006 1.559 71.725 1.00 88.25 286 LYS A N 1
ATOM 2270 C CA . LYS A 1 286 ? -119.945 2.212 70.806 1.00 88.25 286 LYS A CA 1
ATOM 2271 C C . LYS A 1 286 ? -121.062 1.268 70.349 1.00 88.25 286 LYS A C 1
ATOM 2273 O O . LYS A 1 286 ? -122.205 1.702 70.230 1.00 88.25 286 LYS A O 1
ATOM 2278 N N . ALA A 1 287 ? -120.740 0.008 70.061 1.00 86.56 287 ALA A N 1
ATOM 2279 C CA . ALA A 1 287 ? -121.737 -0.994 69.694 1.00 86.56 287 ALA A CA 1
ATOM 2280 C C . ALA A 1 287 ? -122.723 -1.251 70.847 1.00 86.56 287 ALA A C 1
ATOM 2282 O O . ALA A 1 287 ? -123.933 -1.233 70.624 1.00 86.56 287 ALA A O 1
ATOM 2283 N N . GLN A 1 288 ? -122.212 -1.394 72.076 1.00 84.75 288 GLN A N 1
ATOM 2284 C CA . GLN A 1 288 ? -123.034 -1.548 73.280 1.00 84.75 288 GLN A CA 1
ATOM 2285 C C . GLN A 1 288 ? -123.941 -0.337 73.514 1.00 84.75 288 GLN A C 1
ATOM 2287 O O . GLN A 1 288 ? -125.143 -0.511 73.679 1.00 84.75 288 GLN A O 1
ATOM 2292 N N . ASP A 1 289 ? -123.409 0.884 73.434 1.00 87.19 289 ASP A N 1
ATOM 2293 C CA . ASP A 1 289 ? -124.188 2.113 73.629 1.00 87.19 289 ASP A CA 1
ATOM 2294 C C . ASP A 1 289 ? -125.326 2.241 72.595 1.00 87.19 289 ASP A C 1
ATOM 2296 O O . ASP A 1 289 ? -126.432 2.685 72.917 1.00 87.19 289 ASP A O 1
ATOM 2300 N N . ILE A 1 290 ? -125.075 1.857 71.333 1.00 87.81 290 ILE A N 1
ATOM 2301 C CA . ILE A 1 290 ? -126.103 1.831 70.280 1.00 87.81 290 ILE A CA 1
ATOM 2302 C C . ILE A 1 290 ? -127.179 0.800 70.621 1.00 87.81 290 ILE A C 1
ATOM 2304 O O . ILE A 1 290 ? -128.368 1.116 70.545 1.00 87.81 290 ILE A O 1
ATOM 2308 N N . GLU A 1 291 ? -126.779 -0.411 71.002 1.00 86.06 291 GLU A N 1
ATOM 2309 C CA . GLU A 1 291 ? -127.701 -1.486 71.362 1.00 86.06 291 GLU A CA 1
ATOM 2310 C C . GLU A 1 291 ? -128.549 -1.130 72.592 1.00 86.06 291 GLU A C 1
ATOM 2312 O O . GLU A 1 291 ? -129.772 -1.280 72.556 1.00 86.06 291 GLU A O 1
ATOM 2317 N N . GLU A 1 292 ? -127.950 -0.558 73.640 1.00 85.88 292 GLU A N 1
ATOM 2318 C CA . GLU A 1 292 ? -128.652 -0.056 74.826 1.00 85.88 292 GLU A CA 1
ATOM 2319 C C . GLU A 1 292 ? -129.653 1.046 74.473 1.00 85.88 292 GLU A C 1
ATOM 2321 O O . GLU A 1 292 ? -130.809 1.007 74.908 1.00 85.88 292 GLU A O 1
ATOM 2326 N N . LYS A 1 293 ? -129.247 2.017 73.647 1.00 87.81 293 LYS A N 1
ATOM 2327 C CA . LYS A 1 293 ? -130.115 3.126 73.236 1.00 87.81 293 LYS A CA 1
ATOM 2328 C C . LYS A 1 293 ? -131.299 2.651 72.397 1.00 87.81 293 LYS A C 1
ATOM 2330 O O . LYS A 1 293 ? -132.414 3.131 72.607 1.00 87.81 293 LYS A O 1
ATOM 2335 N N . VAL A 1 294 ? -131.082 1.707 71.476 1.00 87.38 294 VAL A N 1
ATOM 2336 C CA . VAL A 1 294 ? -132.169 1.073 70.713 1.00 87.38 294 VAL A CA 1
ATOM 2337 C C . VAL A 1 294 ? -133.094 0.329 71.669 1.00 87.38 294 VAL A C 1
ATOM 2339 O O . VAL A 1 294 ? -134.298 0.568 71.657 1.00 87.38 294 VAL A O 1
ATOM 2342 N N . ASN A 1 295 ? -132.549 -0.481 72.574 1.00 86.00 295 ASN A N 1
ATOM 2343 C CA . ASN A 1 295 ? -133.325 -1.233 73.557 1.00 86.00 295 ASN A CA 1
ATOM 2344 C C . ASN A 1 295 ? -134.093 -0.368 74.559 1.00 86.00 295 ASN A C 1
ATOM 2346 O O . ASN A 1 295 ? -135.113 -0.817 75.079 1.00 86.00 295 ASN A O 1
ATOM 2350 N N . GLY A 1 296 ? -133.657 0.866 74.815 1.00 85.25 296 GLY A N 1
ATOM 2351 C CA . GLY A 1 296 ? -134.407 1.846 75.602 1.00 85.25 296 GLY A CA 1
ATOM 2352 C C . GLY A 1 296 ? -135.696 2.333 74.927 1.00 85.25 296 GLY A C 1
ATOM 2353 O O . GLY A 1 296 ? -136.625 2.752 75.617 1.00 85.25 296 GLY A O 1
ATOM 2354 N N . ALA A 1 297 ? -135.793 2.250 73.595 1.00 84.69 297 ALA A N 1
ATOM 2355 C CA . ALA A 1 297 ? -136.977 2.662 72.839 1.00 84.69 297 ALA A CA 1
ATOM 2356 C C . ALA A 1 297 ? -138.081 1.584 72.775 1.00 84.69 297 ALA A C 1
ATOM 2358 O O . ALA A 1 297 ? -139.224 1.899 72.437 1.00 84.69 297 ALA A O 1
ATOM 2359 N N . PHE A 1 298 ? -137.780 0.328 73.128 1.00 84.56 298 PHE A N 1
ATOM 2360 C CA . PHE A 1 298 ? -138.723 -0.796 73.079 1.00 84.56 298 PHE A CA 1
ATOM 2361 C C . PHE A 1 298 ? -139.051 -1.313 74.489 1.00 84.56 298 PHE A C 1
ATOM 2363 O O . PHE A 1 298 ? -138.167 -1.550 75.303 1.00 84.56 298 PHE A O 1
ATOM 2370 N N . ARG A 1 299 ? -140.344 -1.516 74.796 1.00 77.00 299 ARG A N 1
ATOM 2371 C CA . ARG A 1 299 ? -140.795 -1.980 76.132 1.00 77.00 299 ARG A CA 1
ATOM 2372 C C . ARG A 1 299 ? -140.935 -3.497 76.284 1.00 77.00 299 ARG A C 1
ATOM 2374 O O . ARG A 1 299 ? -140.924 -3.976 77.409 1.00 77.00 299 ARG A O 1
ATOM 2381 N N . LYS A 1 300 ? -141.160 -4.230 75.188 1.00 78.50 300 LYS A N 1
ATOM 2382 C CA . LYS A 1 300 ? -141.515 -5.667 75.210 1.00 78.50 300 LYS A CA 1
ATOM 2383 C C . LYS A 1 300 ? -140.509 -6.582 74.510 1.00 78.50 300 LYS A C 1
ATOM 2385 O O . LYS A 1 300 ? -140.644 -7.788 74.621 1.00 78.50 300 LYS A O 1
ATOM 2390 N N . VAL A 1 301 ? -139.584 -6.015 73.741 1.00 79.94 301 VAL A N 1
ATOM 2391 C CA . VAL A 1 301 ? -138.622 -6.751 72.915 1.00 79.94 301 VAL A CA 1
ATOM 2392 C C . VAL A 1 301 ? -137.261 -6.118 73.147 1.00 79.94 301 VAL A C 1
ATOM 2394 O O . VAL A 1 301 ? -137.155 -4.889 73.156 1.00 79.94 301 VAL A O 1
ATOM 2397 N N . ARG A 1 302 ? -136.248 -6.952 73.349 1.00 82.31 302 ARG A N 1
ATOM 2398 C CA . ARG A 1 302 ? -134.839 -6.577 73.325 1.00 82.31 302 ARG A CA 1
ATOM 2399 C C . ARG A 1 302 ? -134.240 -6.973 71.976 1.00 82.31 302 ARG A C 1
ATOM 2401 O O . ARG A 1 302 ? -134.627 -7.957 71.366 1.00 82.31 302 ARG A O 1
ATOM 2408 N N . TRP A 1 303 ? -133.296 -6.204 71.484 1.00 84.88 303 TRP A N 1
ATOM 2409 C CA . TRP A 1 303 ? -132.605 -6.405 70.224 1.00 84.88 303 TRP A CA 1
ATOM 2410 C C . TRP A 1 303 ? -131.141 -6.649 70.531 1.00 84.88 303 TRP A C 1
ATOM 2412 O O . TRP A 1 303 ? -130.524 -5.830 71.211 1.00 84.88 303 TRP A O 1
ATOM 2422 N N . LYS A 1 304 ? -130.604 -7.752 70.016 1.00 86.44 304 LYS A N 1
ATOM 2423 C CA . LYS A 1 304 ? -129.166 -7.976 69.913 1.00 86.44 304 LYS A CA 1
ATOM 2424 C C . LYS A 1 304 ? -128.739 -7.478 68.536 1.00 86.44 304 LYS A C 1
ATOM 2426 O O . LYS A 1 304 ? -129.162 -8.034 67.522 1.00 86.44 304 LYS A O 1
ATOM 2431 N N . LEU A 1 305 ? -127.996 -6.380 68.495 1.00 84.50 305 LEU A N 1
ATOM 2432 C CA . LEU A 1 305 ? -127.571 -5.711 67.262 1.00 84.50 305 LEU A CA 1
ATOM 2433 C C . LEU A 1 305 ? -126.117 -6.025 66.908 1.00 84.50 305 LEU A C 1
ATOM 2435 O O . LEU A 1 305 ? -125.667 -5.740 65.798 1.00 84.50 305 LEU A O 1
ATOM 2439 N N . PHE A 1 306 ? -125.362 -6.591 67.844 1.00 87.50 306 PHE A N 1
ATOM 2440 C CA . PHE A 1 306 ? -123.958 -6.901 67.642 1.00 87.50 306 PHE A CA 1
ATOM 2441 C C . PHE A 1 306 ? -123.575 -8.227 68.309 1.00 87.50 306 PHE A C 1
ATOM 2443 O O . PHE A 1 306 ? -124.049 -8.556 69.396 1.00 87.50 306 PHE A O 1
ATOM 2450 N N . ASP A 1 307 ? -122.693 -8.993 67.662 1.00 83.12 307 ASP A N 1
ATOM 2451 C CA . ASP A 1 307 ? -122.122 -10.226 68.205 1.00 83.12 307 ASP A CA 1
ATOM 2452 C C . ASP A 1 307 ? -120.603 -10.112 68.364 1.00 83.12 307 ASP A C 1
ATOM 2454 O O . ASP A 1 307 ? -119.913 -9.548 67.508 1.00 83.12 307 ASP A O 1
ATOM 2458 N N . THR A 1 308 ? -120.077 -10.648 69.464 1.00 80.81 308 THR A N 1
ATOM 2459 C CA . THR A 1 308 ? -118.645 -10.587 69.778 1.00 80.81 308 THR A CA 1
ATOM 2460 C C . THR A 1 308 ? -117.930 -11.785 69.163 1.00 80.81 308 THR A C 1
ATOM 2462 O O . THR A 1 308 ? -118.217 -12.933 69.498 1.00 80.81 308 THR A O 1
ATOM 2465 N N . GLN A 1 309 ? -116.973 -11.526 68.276 1.00 78.12 309 GLN A N 1
ATOM 2466 C CA . GLN A 1 309 ? -116.137 -12.550 67.655 1.00 78.12 309 GLN A CA 1
ATOM 2467 C C . GLN A 1 309 ? -115.035 -13.040 68.610 1.00 78.12 309 GLN A C 1
ATOM 2469 O O . GLN A 1 309 ? -114.638 -12.355 69.552 1.00 78.12 309 GLN A O 1
ATOM 2474 N N . VAL A 1 310 ? -114.484 -14.229 68.332 1.00 69.19 310 VAL A N 1
ATOM 2475 C CA . VAL A 1 310 ? -113.448 -14.889 69.159 1.00 69.19 310 VAL A CA 1
ATOM 2476 C C . VAL A 1 310 ? -112.153 -14.066 69.260 1.00 69.19 310 VAL A C 1
ATOM 2478 O O . VAL A 1 310 ? -111.430 -14.158 70.245 1.00 69.19 310 VAL A O 1
ATOM 2481 N N . ASN A 1 311 ? -111.870 -13.230 68.260 1.00 67.69 311 ASN A N 1
ATOM 2482 C CA . ASN A 1 311 ? -110.735 -12.303 68.229 1.00 67.69 311 ASN A CA 1
ATOM 2483 C C . ASN A 1 311 ? -111.016 -10.957 68.931 1.00 67.69 311 ASN A C 1
ATOM 2485 O O . ASN A 1 311 ? -110.206 -10.046 68.818 1.00 67.69 311 ASN A O 1
ATOM 2489 N N . GLY A 1 312 ? -112.154 -10.804 69.617 1.00 68.31 312 GLY A N 1
ATOM 2490 C CA . GLY A 1 312 ? -112.540 -9.558 70.288 1.00 68.31 312 GLY A CA 1
ATOM 2491 C C . GLY A 1 312 ? -113.145 -8.493 69.365 1.00 68.31 312 GLY A C 1
ATOM 2492 O O . GLY A 1 312 ? -113.566 -7.445 69.849 1.00 68.31 312 GLY A O 1
ATOM 2493 N N . GLY A 1 313 ? -113.234 -8.757 68.057 1.00 78.88 313 GLY A N 1
ATOM 2494 C CA . GLY A 1 313 ? -113.940 -7.905 67.103 1.00 78.88 313 GLY A CA 1
ATOM 2495 C C . GLY A 1 313 ? -115.460 -8.007 67.242 1.00 78.88 313 GLY A C 1
ATOM 2496 O O . GLY A 1 313 ? -115.988 -8.931 67.859 1.00 78.88 313 GLY A O 1
ATOM 2497 N N . ILE A 1 314 ? -116.184 -7.067 66.640 1.00 81.56 314 ILE A N 1
ATOM 2498 C CA . ILE A 1 314 ? -117.650 -7.048 66.659 1.00 81.56 314 ILE A CA 1
ATOM 2499 C C . ILE A 1 314 ? -118.178 -7.259 65.256 1.00 81.56 314 ILE A C 1
ATOM 2501 O O . ILE A 1 314 ? -117.743 -6.584 64.322 1.00 81.56 314 ILE A O 1
ATOM 2505 N N . ASN A 1 315 ? -119.169 -8.132 65.131 1.00 84.38 315 ASN A N 1
ATOM 2506 C CA . ASN A 1 315 ? -119.912 -8.315 63.901 1.00 84.38 315 ASN A CA 1
ATOM 2507 C C . ASN A 1 315 ? -121.347 -7.793 64.074 1.00 84.38 315 ASN A C 1
ATOM 2509 O O . ASN A 1 315 ? -122.019 -8.212 65.017 1.00 84.38 315 ASN A O 1
ATOM 2513 N N . PRO A 1 316 ? -121.844 -6.897 63.207 1.00 82.00 316 PRO A N 1
ATOM 2514 C CA . PRO A 1 316 ? -123.242 -6.483 63.247 1.00 82.00 316 PRO A CA 1
ATOM 2515 C C . PRO A 1 316 ? -124.174 -7.687 63.061 1.00 82.00 316 PRO A C 1
ATOM 2517 O O . PRO A 1 316 ? -124.010 -8.468 62.124 1.00 82.00 316 PRO A O 1
ATOM 2520 N N . CYS A 1 317 ? -125.168 -7.815 63.931 1.00 82.31 317 CYS A N 1
ATOM 2521 C CA . CYS A 1 317 ? -126.291 -8.734 63.786 1.00 82.31 317 CYS A CA 1
ATOM 2522 C C . CYS A 1 317 ? -127.608 -7.970 64.011 1.00 82.31 317 CYS A C 1
ATOM 2524 O O . CYS A 1 317 ? -127.621 -6.749 64.143 1.00 82.31 317 CYS A O 1
ATOM 2526 N N . CYS A 1 318 ? -128.752 -8.643 63.951 1.00 83.75 318 CYS A N 1
ATOM 2527 C CA . CYS A 1 318 ? -130.029 -8.016 64.286 1.00 83.75 318 CYS A CA 1
ATOM 2528 C C . CYS A 1 318 ? -131.027 -9.108 64.646 1.00 83.75 318 CYS A C 1
ATOM 2530 O O . CYS A 1 318 ? -131.706 -9.666 63.783 1.00 83.75 318 CYS A O 1
ATOM 2532 N N . GLU A 1 319 ? -131.072 -9.448 65.925 1.00 84.06 319 GLU A N 1
ATOM 2533 C CA . GLU A 1 319 ? -131.892 -10.532 66.449 1.00 84.06 319 GLU A CA 1
ATOM 2534 C C . GLU A 1 319 ? -132.841 -9.989 67.519 1.00 84.06 319 GLU A C 1
ATOM 2536 O O . GLU A 1 319 ? -132.426 -9.299 68.452 1.00 84.06 319 GLU A O 1
ATOM 2541 N N . ALA A 1 320 ? -134.131 -10.295 67.384 1.00 80.25 320 ALA A N 1
ATOM 2542 C CA . ALA A 1 320 ? -135.131 -9.964 68.390 1.00 80.25 320 ALA A CA 1
ATOM 2543 C C . ALA A 1 320 ? -135.124 -11.027 69.498 1.00 80.25 320 ALA A C 1
ATOM 2545 O O . ALA A 1 320 ? -135.308 -12.216 69.241 1.00 80.25 320 ALA A O 1
ATOM 2546 N N . THR A 1 321 ? -134.952 -10.582 70.733 1.00 77.31 321 THR A N 1
ATOM 2547 C CA . THR A 1 321 ? -135.009 -11.370 71.965 1.00 77.31 321 THR A CA 1
ATOM 2548 C C . THR A 1 321 ? -136.158 -10.842 72.832 1.00 77.31 321 THR A C 1
ATOM 2550 O O . THR A 1 321 ? -136.485 -9.656 72.786 1.00 77.31 321 THR A O 1
ATOM 2553 N N . VAL A 1 322 ? -136.859 -11.714 73.558 1.00 59.91 322 VAL A N 1
ATOM 2554 C CA . VAL A 1 322 ? -138.057 -11.350 74.347 1.00 59.91 322 VAL A CA 1
ATOM 2555 C C . VAL A 1 322 ? -137.733 -11.381 75.828 1.00 59.91 322 VAL A C 1
ATOM 2557 O O . VAL A 1 322 ? -137.082 -12.365 76.242 1.00 59.91 322 VAL A O 1
#

Secondary structure (DSSP, 8-state):
-HHHHHHHHT-HHHHHHHHHHHHHHHHHHHHHHHHHHHHHHHHHHHHHHHHHHHHHHHHHHHHHHHIIIIIHHHHHHHHHHHHHHHHHHHHHHHHHHTPPPPGGGGB-TTT-PBPPHHHHHHHHHHHHHHHHHHHHHHHHHHHHHHHHHHHHHHHHHHHHHHHHHHHHHHHHHHHHHHHHHTT---PPPGGGSHHHHHHHHHHHHHHHHHHHHHHHHHHHHHHHHHHHHHHHHHHHHHHHHHHHHHHHHHHHHHHHHHHHHHHHHHHHHHHHHHHHHHHHHHHHHHHHHHHHHHHHT-SS-EEEEEEE-TTS-EEEEEEEE-

Sequence (322 aa):
MEQQISAVRNGQAEADLRRQISEIQAQIADARAEYTRRSTTGNNGIEAEAATLRAQINDYASGCDYAEKAVIPRLEAQISRLNTDIEQFRQQWKDTDAQEFPASENICPTCGQKYPPEKQKQIQGDFNDRKARTLEKLESDASEKKKELEKSNKDLTVEKSNLKKRHTSLTDLQSRLDKLTAQIVHPAPFEKTDEHATLNKKLESVQMQLKSISGSTEQRAAMLQEQLSGVTDELDSIQRRTLNKQIVEQQDQRIEDLKNKEASLSFQLATYDKGLALAEKFTMQKAQDIEEKVNGAFRKVRWKLFDTQVNGGINPCCEATV

pLDDT: mean 90.5, std 7.33, range [59.91, 98.5]

Foldseek 3Di:
DVVVLVPLVVDPLLVVLVVVLVVLVVVLVVLQVVVVCVLVVVCVVLVVVLVVLVVVLVVLVVVLCCLVPPVLVVLVVLLVVLVVLLVVLVVVLVVLVPDDDDPCQQADPVPRHGDDPVVVVVSNVVSVVVSVVSNVVSVVVSVVSVVVNVVSVVVSVVSVVVSVVSVVVSVVSVVVSVVSVVPNDDDDRPCPDPSVVVSVVVSVVSVVVSVVSVVVSVVVSVVVVVVVVVVVVVVVVVVVVVVVVVVVVVVVVVVVVVVVVVVVVVVVVVVVVVVVVVVLVVQVVVQVVVQVVVQVVDDPWHWDQWDQDPVSHIDGDTDIDD

Radius of gyration: 76.3 Å; chains: 1; bounding box: 177×29×170 Å